Protein AF-A0A7J3SAL6-F1 (afdb_monomer)

Radius of gyration: 28.08 Å; Cα contacts (8 Å, |Δi|>4): 253; chains: 1; bounding box: 60×40×66 Å

Sequence (185 aa):
LKEILSLLDRSELKIPILLDLGFARGLEYYTGIIFECFSSKNNKLALGGGGRYDNLIELFGGPPTPAVGYAPGIDRIILALNEEKIELNIEKHKKTIVISLSREFIHHAIKMASILRESGIPTEVEVMGRDLKKALSYANSRNFDYAIIIGSIEVNEGKITLKDLNKGEQYKMSIEETINMIKTS

Mean predicted aligned error: 8.25 Å

Solvent-accessible surface area (backbone 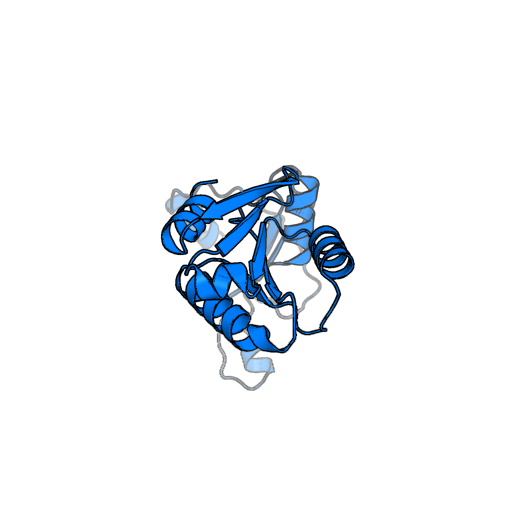atoms only — not comparable to full-atom values): 10927 Å² total; per-residue (Å²): 106,73,64,59,54,52,50,45,66,72,64,74,59,92,67,93,78,83,92,61,92,83,70,80,70,100,57,88,58,59,72,59,63,71,51,70,45,54,40,90,92,72,64,78,46,68,30,25,42,36,35,23,26,36,58,52,44,33,76,72,74,46,68,87,40,78,42,71,54,73,48,76,35,64,72,42,44,54,49,48,33,61,75,71,66,57,81,78,92,65,88,79,74,64,34,34,34,26,38,28,75,44,82,85,40,41,67,57,32,53,52,51,33,49,56,40,42,78,70,72,35,54,54,45,6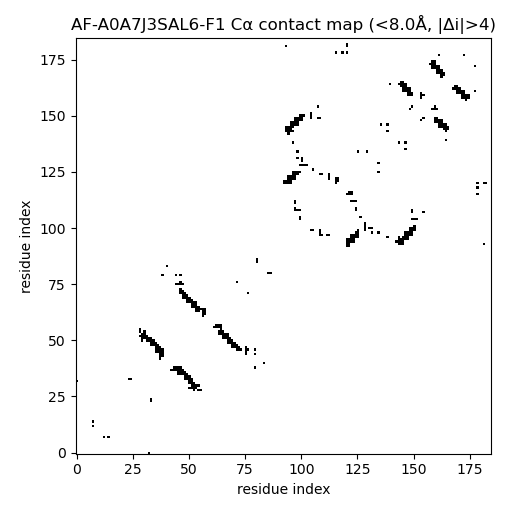6,62,79,81,74,52,56,69,69,58,45,51,53,50,37,57,77,67,66,35,46,32,39,36,45,38,43,72,67,27,65,75,69,68,34,38,38,42,29,38,60,84,78,70,47,75,46,80,38,46,69,68,58,48,54,50,49,68,74,74,106

Foldseek 3Di:
DVVVVVVCVVVPDPDDDDDDPPDDDPDPQADFDKDFDAQDPPSPFGQWIWHWGQCPCVVVPHPRGTDIDIDGDPVSVVVSCVVVVPDDPDPDAAEEEEEEQAPVCQVVRVVLCVVLVVLVHHYYYDPPNDHPVVVLVVCVVVPHQKYWYDDPVCVVVQWIWIAGNVVRDIDIGHSVVVSCVSVVD

Structure (mmCIF, N/CA/C/O backbone):
data_AF-A0A7J3SAL6-F1
#
_entry.id   AF-A0A7J3SAL6-F1
#
loop_
_atom_site.group_PDB
_atom_site.id
_atom_site.type_symbol
_atom_site.label_atom_id
_atom_site.label_alt_id
_atom_site.label_comp_id
_atom_site.label_asym_id
_atom_site.label_entity_id
_atom_site.label_seq_id
_atom_site.pdbx_PDB_ins_code
_atom_site.Cartn_x
_atom_site.Cartn_y
_atom_site.Cartn_z
_atom_site.occupancy
_atom_site.B_iso_or_equiv
_atom_site.auth_seq_id
_atom_site.auth_comp_id
_atom_site.auth_asym_id
_atom_site.auth_atom_id
_atom_site.pdbx_PDB_model_num
ATOM 1 N N . LEU A 1 1 ? 18.084 1.891 -33.769 1.00 87.50 1 LEU A N 1
ATOM 2 C CA . LEU A 1 1 ? 18.435 2.974 -32.815 1.00 87.50 1 LEU A CA 1
ATOM 3 C C . LEU A 1 1 ? 18.062 4.365 -33.333 1.00 87.50 1 LEU A C 1
ATOM 5 O O . LEU A 1 1 ? 17.223 4.984 -32.703 1.00 87.50 1 LEU A O 1
ATOM 9 N N . LYS A 1 2 ? 18.613 4.847 -34.463 1.00 91.81 2 LYS A N 1
ATOM 10 C CA . LYS A 1 2 ? 18.284 6.183 -35.019 1.00 91.81 2 LYS A CA 1
ATOM 11 C C . LYS A 1 2 ? 16.777 6.436 -35.160 1.00 91.81 2 LYS A C 1
ATOM 13 O O . LYS A 1 2 ? 16.297 7.488 -34.771 1.00 91.81 2 LYS A O 1
ATOM 18 N N . GLU A 1 3 ? 16.043 5.446 -35.659 1.00 94.31 3 GLU A N 1
ATOM 19 C CA . GLU A 1 3 ? 14.584 5.508 -35.792 1.00 94.31 3 GLU A CA 1
ATOM 20 C C . GLU A 1 3 ? 13.871 5.654 -34.440 1.00 94.31 3 GLU A C 1
ATOM 22 O O . GLU A 1 3 ? 13.015 6.513 -34.293 1.00 94.31 3 GLU A O 1
ATOM 27 N N . ILE A 1 4 ? 14.285 4.889 -33.424 1.00 91.88 4 ILE A N 1
ATOM 28 C CA . ILE A 1 4 ? 13.727 4.966 -32.064 1.00 91.88 4 ILE A CA 1
ATOM 29 C C . ILE A 1 4 ? 13.956 6.357 -31.465 1.00 91.88 4 ILE A C 1
ATOM 31 O O . ILE A 1 4 ? 13.023 6.957 -30.946 1.00 91.88 4 ILE A O 1
ATOM 35 N N . LEU A 1 5 ? 15.175 6.894 -31.580 1.00 90.56 5 LEU A N 1
ATOM 36 C CA . LEU A 1 5 ? 15.485 8.242 -31.096 1.00 90.56 5 LEU A CA 1
ATOM 37 C C . LEU A 1 5 ? 14.676 9.309 -31.846 1.00 90.56 5 LEU A C 1
ATOM 39 O O . LEU A 1 5 ? 14.144 10.217 -31.220 1.00 90.56 5 LEU A O 1
ATOM 43 N N . SER A 1 6 ? 14.508 9.159 -33.164 1.00 92.06 6 SER A N 1
ATOM 44 C CA . SER A 1 6 ? 13.674 10.062 -33.965 1.00 92.06 6 SER A CA 1
ATOM 45 C C . SER A 1 6 ? 12.197 10.018 -33.561 1.00 92.06 6 SER A C 1
ATOM 47 O O . SER A 1 6 ? 11.548 11.061 -33.535 1.00 92.06 6 SER A O 1
ATOM 49 N N . LEU A 1 7 ? 11.655 8.840 -33.234 1.00 93.62 7 LEU A N 1
ATOM 50 C CA . LEU A 1 7 ? 10.284 8.708 -32.735 1.00 93.62 7 LEU A CA 1
ATOM 51 C C . LEU A 1 7 ? 10.109 9.385 -31.372 1.00 93.62 7 LEU A C 1
ATOM 53 O O . LEU A 1 7 ? 9.106 10.062 -31.166 1.00 93.62 7 LEU A O 1
ATOM 57 N N . LEU A 1 8 ? 11.083 9.239 -30.469 1.00 91.06 8 LEU A N 1
ATOM 58 C CA . LEU A 1 8 ? 11.051 9.886 -29.155 1.00 91.06 8 LEU A CA 1
ATOM 59 C C . LEU A 1 8 ? 11.113 11.413 -29.284 1.00 91.06 8 LEU A C 1
ATOM 61 O O . LEU A 1 8 ? 10.274 12.088 -28.695 1.00 91.06 8 LEU A O 1
ATOM 65 N N . ASP A 1 9 ? 11.990 11.948 -30.137 1.00 89.06 9 ASP A N 1
ATOM 66 C CA . ASP A 1 9 ? 12.048 13.391 -30.431 1.00 89.06 9 ASP A CA 1
ATOM 67 C C . ASP A 1 9 ? 10.712 13.925 -30.972 1.00 89.06 9 ASP A C 1
ATOM 69 O O . ASP A 1 9 ? 10.212 14.962 -30.539 1.00 89.06 9 ASP A O 1
ATOM 73 N N . ARG A 1 10 ? 10.095 13.189 -31.905 1.00 93.50 10 ARG A N 1
ATOM 74 C CA . ARG A 1 10 ? 8.824 13.578 -32.539 1.00 93.50 10 ARG A CA 1
ATOM 75 C C . ARG A 1 10 ? 7.602 13.390 -31.647 1.00 93.50 10 ARG A C 1
ATOM 77 O O . ARG A 1 10 ? 6.540 13.900 -31.985 1.00 93.50 10 ARG A O 1
ATOM 84 N N . SER A 1 11 ? 7.728 12.638 -30.556 1.00 94.06 11 SER A N 1
ATOM 85 C CA . SER A 1 11 ? 6.627 12.404 -29.618 1.00 94.06 11 SER A CA 1
ATOM 86 C C . SER A 1 11 ? 6.346 13.601 -28.707 1.00 94.06 11 SER A C 1
ATOM 88 O O . SER A 1 11 ? 5.366 13.572 -27.970 1.00 94.06 11 SER A O 1
ATOM 90 N N . GLU A 1 12 ? 7.215 14.621 -28.721 1.00 90.00 12 GLU A N 1
ATOM 91 C CA . GLU A 1 12 ? 7.184 15.780 -27.813 1.00 90.00 12 GLU A CA 1
ATOM 92 C C . GLU A 1 12 ? 7.295 15.408 -26.319 1.00 90.00 12 GLU A C 1
ATOM 94 O O . GLU A 1 12 ? 7.188 16.265 -25.435 1.00 90.00 12 GLU A O 1
ATOM 99 N N . LEU A 1 13 ? 7.575 14.137 -26.009 1.00 90.38 13 LEU A N 1
ATOM 100 C CA . LEU A 1 13 ? 7.826 13.669 -24.656 1.00 90.38 13 LEU A CA 1
ATOM 101 C C . LEU A 1 13 ? 9.228 14.093 -24.219 1.00 90.38 13 LEU A C 1
ATOM 103 O O . LEU A 1 13 ? 10.238 13.731 -24.821 1.00 90.38 13 LEU A O 1
ATOM 107 N N . LYS A 1 14 ? 9.306 14.820 -23.104 1.00 86.12 14 LYS A N 1
ATOM 108 C CA . LYS A 1 14 ? 10.579 15.180 -22.471 1.00 86.12 14 LYS A CA 1
ATOM 109 C C . LYS A 1 14 ? 11.091 14.012 -21.635 1.00 86.12 14 LYS A C 1
ATOM 111 O O . LYS A 1 14 ? 10.936 14.005 -20.416 1.00 86.12 14 LYS A O 1
ATOM 116 N N . ILE A 1 15 ? 11.676 13.019 -22.298 1.00 86.00 15 ILE A N 1
ATOM 117 C CA . ILE A 1 15 ? 12.283 11.855 -21.646 1.00 86.00 15 ILE A CA 1
ATOM 118 C C . ILE A 1 15 ? 13.802 12.070 -21.611 1.00 86.00 15 ILE A C 1
ATOM 120 O O . ILE A 1 15 ? 14.425 12.106 -22.672 1.00 86.00 15 ILE A O 1
ATOM 124 N N . PRO A 1 16 ? 14.426 12.224 -20.428 1.00 88.00 16 PRO A N 1
ATOM 125 C CA . PRO A 1 16 ? 15.880 12.276 -20.321 1.00 88.00 16 PRO A CA 1
ATOM 126 C C . PRO A 1 16 ? 16.482 10.938 -20.761 1.00 88.00 16 PRO A C 1
ATOM 128 O O . PRO A 1 16 ? 16.201 9.901 -20.162 1.00 88.00 16 PRO A O 1
ATOM 131 N N . ILE A 1 17 ? 17.305 10.957 -21.810 1.00 89.25 17 ILE A N 1
ATOM 132 C CA . ILE A 1 17 ? 17.949 9.762 -22.365 1.00 89.25 17 ILE A CA 1
ATOM 133 C C . ILE A 1 17 ? 19.457 9.969 -22.343 1.00 89.25 17 ILE A C 1
ATOM 135 O O . ILE A 1 17 ? 19.970 10.951 -22.877 1.00 89.25 17 ILE A O 1
ATOM 139 N N . LEU A 1 18 ? 20.166 9.007 -21.761 1.00 90.75 18 LEU A N 1
ATOM 140 C CA . LEU A 1 18 ? 21.612 8.885 -21.869 1.00 90.75 18 LEU A CA 1
ATOM 141 C C . LEU A 1 18 ? 21.922 7.708 -22.795 1.00 90.75 18 LEU A C 1
ATOM 143 O O . LEU A 1 18 ? 21.566 6.571 -22.492 1.00 90.75 18 LEU A O 1
ATOM 147 N N . LEU A 1 19 ? 22.567 7.981 -23.930 1.00 92.19 19 LEU A N 1
ATOM 148 C CA . LEU A 1 19 ? 23.042 6.929 -24.823 1.00 92.19 19 LEU A CA 1
ATOM 149 C C . LEU A 1 19 ? 24.421 6.454 -24.361 1.00 92.19 19 LEU A C 1
ATOM 151 O O . LEU A 1 19 ? 25.400 7.185 -24.495 1.00 92.19 19 LEU A O 1
ATOM 155 N N . ASP A 1 20 ? 24.490 5.220 -23.873 1.00 92.12 20 ASP A N 1
ATOM 156 C CA . ASP A 1 20 ? 25.736 4.557 -23.496 1.00 92.12 20 ASP A CA 1
ATOM 157 C C . ASP A 1 20 ? 26.022 3.394 -24.458 1.00 92.12 20 ASP A C 1
ATOM 159 O O . ASP A 1 20 ? 25.310 2.392 -24.475 1.00 92.12 20 ASP A O 1
ATOM 163 N N . LEU A 1 21 ? 27.059 3.544 -25.290 1.00 91.19 21 LEU A N 1
ATOM 164 C CA . LEU A 1 21 ? 27.490 2.511 -26.242 1.00 91.19 21 LEU A CA 1
ATOM 165 C C . LEU A 1 21 ? 28.350 1.415 -25.591 1.00 91.19 21 LEU A C 1
ATOM 167 O O . LEU A 1 21 ? 28.606 0.397 -26.232 1.00 91.19 21 LEU A O 1
ATOM 171 N N . GLY A 1 22 ? 28.810 1.625 -24.354 1.00 90.19 22 GLY A N 1
ATOM 172 C CA . GLY A 1 22 ? 29.512 0.628 -23.545 1.00 90.19 22 GLY A CA 1
ATOM 173 C C . GLY A 1 22 ? 28.575 -0.206 -22.671 1.00 90.19 22 GLY A C 1
ATOM 174 O O . GLY A 1 22 ? 29.016 -1.176 -22.054 1.00 90.19 22 GLY A O 1
ATOM 175 N N . PHE A 1 23 ? 27.288 0.144 -22.620 1.00 87.12 23 PHE A N 1
ATOM 176 C CA . PHE A 1 23 ? 26.304 -0.595 -21.847 1.00 87.12 23 PHE A CA 1
ATOM 177 C C . PHE A 1 23 ? 26.064 -1.981 -22.450 1.00 87.12 23 PHE A C 1
ATOM 179 O O . PHE A 1 23 ? 25.630 -2.128 -23.592 1.00 87.12 23 PHE A O 1
ATOM 186 N N . ALA A 1 24 ? 26.315 -3.008 -21.645 1.00 85.88 24 ALA A N 1
ATOM 187 C CA . ALA A 1 24 ? 26.034 -4.397 -21.961 1.00 85.88 24 ALA A CA 1
ATOM 188 C C . ALA A 1 24 ? 25.355 -5.056 -20.756 1.00 85.88 24 ALA A C 1
ATOM 190 O O . ALA A 1 24 ? 25.670 -4.748 -19.605 1.00 85.88 24 ALA A O 1
ATOM 191 N N . ARG A 1 25 ? 24.430 -5.987 -21.007 1.00 78.25 25 ARG A N 1
ATOM 192 C CA . ARG A 1 25 ? 23.819 -6.816 -19.956 1.00 78.25 25 ARG A CA 1
ATOM 193 C C . ARG A 1 25 ? 24.306 -8.249 -20.101 1.00 78.25 25 ARG A C 1
ATOM 195 O O . ARG A 1 25 ? 24.441 -8.740 -21.213 1.00 78.25 25 ARG A O 1
ATOM 202 N N . GLY A 1 26 ? 24.505 -8.937 -18.978 1.00 75.94 26 GLY A N 1
ATOM 203 C CA . GLY A 1 26 ? 24.970 -10.331 -18.942 1.00 75.94 26 GLY A CA 1
ATOM 204 C C . GLY A 1 26 ? 23.928 -11.375 -19.364 1.00 75.94 26 GLY A C 1
ATOM 205 O O . GLY A 1 26 ? 24.042 -12.528 -18.972 1.00 75.94 26 GLY A O 1
ATOM 206 N N . LEU A 1 27 ? 22.884 -10.972 -20.092 1.00 79.19 27 LEU A N 1
ATOM 207 C CA . LEU A 1 27 ? 21.813 -11.848 -20.556 1.00 79.19 27 LEU A CA 1
ATOM 208 C C . LEU A 1 27 ? 21.875 -11.914 -22.079 1.00 79.19 27 LEU A C 1
ATOM 210 O O . LEU A 1 27 ? 21.573 -10.937 -22.762 1.00 79.19 27 LEU A O 1
ATOM 214 N N . GLU A 1 28 ? 22.257 -13.076 -22.599 1.00 82.62 28 GLU A N 1
ATOM 215 C CA . GLU A 1 28 ? 22.533 -13.289 -24.027 1.00 82.62 28 GLU A CA 1
ATOM 216 C C . GLU A 1 28 ? 21.275 -13.270 -24.913 1.00 82.62 28 GLU A C 1
ATOM 218 O O . GLU A 1 28 ? 21.374 -13.304 -26.134 1.00 82.62 28 GLU A O 1
ATOM 223 N N . TYR A 1 29 ? 20.078 -13.191 -24.324 1.00 89.50 29 TYR A N 1
ATOM 224 C CA . TYR A 1 29 ? 18.822 -13.267 -25.071 1.00 89.50 29 TYR A CA 1
ATOM 225 C C . TYR A 1 29 ? 18.410 -11.959 -25.769 1.00 89.50 29 TYR A C 1
ATOM 227 O O . TYR A 1 29 ? 17.433 -11.953 -26.523 1.00 89.50 29 TYR A O 1
ATOM 235 N N . TYR A 1 30 ? 19.085 -10.835 -25.508 1.00 94.69 30 TYR A N 1
ATOM 236 C CA . TYR A 1 30 ? 18.749 -9.564 -26.151 1.00 94.69 30 TYR A CA 1
ATOM 237 C C . TYR A 1 30 ? 19.256 -9.523 -27.599 1.00 94.69 30 TYR A C 1
ATOM 239 O O . TYR A 1 30 ? 20.430 -9.749 -27.870 1.00 94.69 30 TYR A O 1
ATOM 247 N N . THR A 1 31 ? 18.368 -9.175 -28.531 1.00 94.38 31 THR A N 1
ATOM 248 C CA . THR A 1 31 ? 18.642 -9.121 -29.981 1.00 94.38 31 THR A CA 1
ATOM 249 C C . THR A 1 31 ? 18.682 -7.697 -30.534 1.00 94.38 31 THR A C 1
ATOM 251 O O . THR A 1 31 ? 18.951 -7.491 -31.717 1.00 94.38 31 THR A O 1
ATOM 254 N N . GLY A 1 32 ? 18.383 -6.692 -29.708 1.00 93.06 32 GLY A N 1
ATOM 255 C CA . GLY A 1 32 ? 18.285 -5.301 -30.141 1.00 93.06 32 GLY A CA 1
ATOM 256 C C . GLY A 1 32 ? 18.627 -4.311 -29.038 1.00 93.06 32 GLY A C 1
ATOM 257 O O . GLY A 1 32 ? 19.605 -4.483 -28.319 1.00 93.06 32 GLY A O 1
ATOM 258 N N . ILE A 1 33 ? 17.837 -3.240 -28.921 1.00 93.62 33 ILE A N 1
ATOM 259 C CA . ILE A 1 33 ? 18.075 -2.232 -27.885 1.00 93.62 33 ILE A CA 1
ATOM 260 C C . ILE A 1 33 ? 17.947 -2.839 -26.487 1.00 93.62 33 ILE A C 1
ATOM 262 O O . ILE A 1 33 ? 17.073 -3.668 -26.238 1.00 93.62 33 ILE A O 1
ATOM 266 N N . ILE A 1 34 ? 18.783 -2.360 -25.577 1.00 94.62 34 ILE A N 1
ATOM 267 C CA . ILE A 1 34 ? 18.690 -2.589 -24.137 1.00 94.62 34 ILE A CA 1
ATOM 268 C C . ILE A 1 34 ? 18.617 -1.233 -23.447 1.00 94.62 34 ILE A C 1
ATOM 270 O O . ILE A 1 34 ? 19.181 -0.253 -23.936 1.00 94.62 34 ILE A O 1
ATOM 274 N N . PHE A 1 35 ? 17.882 -1.161 -22.345 1.00 94.06 35 PHE A N 1
ATOM 275 C CA . PHE A 1 35 ? 17.681 0.085 -21.613 1.00 94.06 35 PHE A CA 1
ATOM 276 C C . PHE A 1 35 ? 17.457 -0.172 -20.124 1.00 94.06 35 PHE A C 1
ATOM 278 O O . PHE A 1 35 ? 16.933 -1.213 -19.720 1.00 94.06 35 PHE A O 1
ATOM 285 N N . GLU A 1 36 ? 17.826 0.810 -19.309 1.00 93.69 36 GLU A N 1
ATOM 286 C CA . GLU A 1 36 ? 17.557 0.858 -17.875 1.00 93.69 36 GLU A CA 1
ATOM 287 C C . GLU A 1 36 ? 16.944 2.209 -17.515 1.00 93.69 36 GLU A C 1
ATOM 289 O O . GLU A 1 36 ? 17.248 3.233 -18.126 1.00 93.69 36 GLU A O 1
ATOM 294 N N . CYS A 1 37 ? 16.046 2.196 -16.533 1.00 93.12 37 CYS A N 1
ATOM 295 C CA . CYS A 1 37 ? 15.479 3.406 -15.954 1.00 93.12 37 CYS A CA 1
ATOM 296 C C . CYS A 1 37 ? 16.163 3.657 -14.613 1.00 93.12 37 CYS A C 1
ATOM 298 O O . CYS A 1 37 ? 16.278 2.731 -13.808 1.00 93.12 37 CYS A O 1
ATOM 300 N N . PHE A 1 38 ? 16.602 4.887 -14.370 1.00 92.06 38 PHE A N 1
ATOM 301 C CA . PHE A 1 38 ? 17.341 5.264 -13.168 1.00 92.06 38 PHE A CA 1
ATOM 302 C C . PHE A 1 38 ? 16.541 6.228 -12.287 1.00 92.06 38 PHE A C 1
ATOM 304 O O . PHE A 1 38 ? 15.638 6.918 -12.757 1.00 92.06 38 PHE A O 1
ATOM 311 N N . SER A 1 39 ? 16.878 6.266 -10.995 1.00 89.38 39 SER A N 1
ATOM 312 C CA . SER A 1 39 ? 16.271 7.188 -10.032 1.00 89.38 39 SER A CA 1
ATOM 313 C C . SER A 1 39 ? 16.581 8.655 -10.339 1.00 89.38 39 SER A C 1
ATOM 315 O O . SER A 1 39 ? 17.679 9.003 -10.780 1.00 89.38 39 SER A O 1
ATOM 317 N N . SER A 1 40 ? 15.603 9.522 -10.064 1.00 77.62 40 SER A N 1
ATOM 318 C CA . SER A 1 40 ? 15.574 10.907 -10.543 1.00 77.62 40 SER A CA 1
ATOM 319 C C . SER A 1 40 ? 16.660 11.797 -9.936 1.00 77.62 40 SER A C 1
ATOM 321 O O . SER A 1 40 ? 17.241 12.628 -10.634 1.00 77.62 40 SER A O 1
ATOM 323 N N . LYS A 1 41 ? 16.958 11.633 -8.639 1.00 70.56 41 LYS A N 1
ATOM 324 C CA . LYS A 1 41 ? 17.832 12.572 -7.919 1.00 70.56 41 LYS A CA 1
ATOM 325 C C . LYS A 1 41 ? 19.317 12.320 -8.121 1.00 70.56 41 LYS A C 1
ATOM 327 O O . LYS A 1 41 ? 20.103 13.230 -7.887 1.00 70.56 41 LYS A O 1
ATOM 332 N N . ASN A 1 42 ? 19.716 11.108 -8.509 1.00 66.00 42 ASN A N 1
ATOM 333 C CA . ASN A 1 42 ? 21.132 10.740 -8.525 1.00 66.00 42 ASN A CA 1
ATOM 334 C C . ASN A 1 42 ? 21.570 9.895 -9.724 1.00 66.00 42 ASN A C 1
ATOM 336 O O . ASN A 1 42 ? 22.772 9.685 -9.851 1.00 66.00 42 ASN A O 1
ATOM 340 N N . ASN A 1 43 ? 20.664 9.380 -10.567 1.00 70.44 43 ASN A N 1
ATOM 341 C CA . ASN A 1 43 ? 20.980 8.436 -11.652 1.00 70.44 43 ASN A CA 1
ATOM 342 C C . ASN A 1 43 ? 21.858 7.237 -11.221 1.00 70.44 43 ASN A C 1
ATOM 344 O O . ASN A 1 43 ? 22.504 6.597 -12.044 1.00 70.44 43 ASN A O 1
ATOM 348 N N . LYS A 1 44 ? 21.921 6.939 -9.918 1.00 77.50 44 LYS A N 1
ATOM 349 C CA . LYS A 1 44 ? 22.821 5.926 -9.339 1.00 77.50 44 LYS A CA 1
ATOM 350 C C . LYS A 1 44 ? 22.141 4.582 -9.144 1.00 77.50 44 LYS A C 1
ATOM 352 O O . LYS A 1 44 ? 22.819 3.567 -9.034 1.00 77.50 44 LYS A O 1
ATOM 357 N N . LEU A 1 45 ? 20.812 4.580 -9.079 1.00 86.94 45 LEU A N 1
ATOM 358 C CA . LEU A 1 45 ? 20.030 3.389 -8.806 1.00 86.94 45 LEU A CA 1
ATOM 359 C C . LEU A 1 45 ? 19.196 3.033 -10.030 1.00 86.94 45 LEU A C 1
ATOM 361 O O . LEU A 1 45 ? 18.256 3.751 -10.367 1.00 86.94 45 LEU A O 1
ATOM 365 N N . ALA A 1 46 ? 19.532 1.916 -10.673 1.00 91.69 46 ALA A N 1
ATOM 366 C CA . ALA A 1 46 ? 18.676 1.316 -11.685 1.00 91.69 46 ALA A CA 1
ATOM 367 C C . ALA A 1 46 ? 17.386 0.816 -11.012 1.00 91.69 46 ALA A C 1
ATOM 369 O O . ALA A 1 46 ? 17.412 -0.062 -10.145 1.00 91.69 46 ALA A O 1
ATOM 370 N N . LEU A 1 47 ? 16.257 1.401 -11.404 1.00 94.25 47 LEU A N 1
ATOM 371 C CA . LEU A 1 47 ? 14.913 1.060 -10.934 1.00 94.25 47 LEU A CA 1
ATOM 372 C C . LEU A 1 47 ? 14.337 -0.152 -11.662 1.00 94.25 47 LEU A C 1
ATOM 374 O O . LEU A 1 47 ? 13.384 -0.765 -11.198 1.00 94.25 47 LEU A O 1
ATOM 378 N N . GLY A 1 48 ? 14.900 -0.490 -12.814 1.00 94.31 48 GLY A N 1
ATOM 379 C CA . GLY A 1 48 ? 14.476 -1.599 -13.648 1.00 94.31 48 GLY A CA 1
ATOM 380 C C . GLY A 1 48 ? 15.100 -1.482 -15.025 1.00 94.31 48 GLY A C 1
ATOM 381 O O . GLY A 1 48 ? 15.732 -0.475 -15.357 1.00 94.31 48 GLY A O 1
ATOM 382 N N . GLY A 1 49 ? 14.895 -2.496 -15.850 1.00 94.56 49 GLY A N 1
ATOM 383 C CA . GLY A 1 49 ? 15.439 -2.488 -17.195 1.00 94.56 49 GLY A CA 1
ATOM 384 C C . GLY A 1 49 ? 14.760 -3.477 -18.109 1.00 94.56 49 GLY A C 1
ATOM 385 O O . GLY A 1 49 ? 13.934 -4.289 -17.694 1.00 94.56 49 GLY A O 1
ATOM 386 N N . GLY A 1 50 ? 15.135 -3.395 -19.369 1.00 95.50 50 GLY A N 1
ATOM 387 C CA . GLY A 1 50 ? 14.492 -4.138 -20.424 1.00 95.50 50 GLY A CA 1
ATOM 388 C C . GLY A 1 50 ? 15.267 -4.067 -21.720 1.00 95.50 50 GLY A C 1
ATOM 389 O O . GLY A 1 50 ? 16.418 -3.626 -21.771 1.00 95.50 50 GLY A O 1
ATOM 390 N N . GLY A 1 51 ? 14.613 -4.528 -22.771 1.00 96.06 51 GLY A N 1
ATOM 391 C CA . GLY A 1 51 ? 15.191 -4.566 -24.098 1.00 96.06 51 GLY A CA 1
ATOM 392 C C . GLY A 1 51 ? 14.396 -5.444 -25.043 1.00 96.06 51 GLY A C 1
ATOM 393 O O . GLY A 1 51 ? 13.365 -6.009 -24.673 1.00 96.06 51 GLY A O 1
ATOM 394 N N . ARG A 1 52 ? 14.886 -5.527 -26.276 1.00 96.56 52 ARG A N 1
ATOM 395 C CA . ARG A 1 52 ? 14.315 -6.342 -27.350 1.00 96.56 52 ARG A CA 1
ATOM 396 C C . ARG A 1 52 ? 14.950 -7.734 -27.375 1.00 96.56 52 ARG A C 1
ATOM 398 O O . ARG A 1 52 ? 16.174 -7.830 -27.331 1.00 96.56 52 ARG A O 1
ATOM 405 N N . TYR A 1 53 ? 14.136 -8.780 -27.466 1.00 96.50 53 TYR A N 1
ATOM 406 C CA . TYR A 1 53 ? 14.541 -10.187 -27.391 1.00 96.50 53 TYR A CA 1
ATOM 407 C C . TYR A 1 53 ? 13.726 -11.057 -28.358 1.00 96.50 53 TYR A C 1
ATOM 409 O O . TYR A 1 53 ? 12.787 -11.749 -27.980 1.00 96.50 53 TYR A O 1
ATOM 417 N N . ASP A 1 54 ? 14.073 -11.024 -29.641 1.00 97.19 54 ASP A N 1
ATOM 418 C CA . ASP A 1 54 ? 13.236 -11.635 -30.682 1.00 97.19 54 ASP A CA 1
ATOM 419 C C . ASP A 1 54 ? 13.228 -13.171 -30.666 1.00 97.19 54 ASP A C 1
ATOM 421 O O . ASP A 1 54 ? 12.262 -13.788 -31.107 1.00 97.19 54 ASP A O 1
ATOM 425 N N . ASN A 1 55 ? 14.283 -13.783 -30.124 1.00 95.81 55 ASN A N 1
ATOM 426 C CA . ASN A 1 55 ? 14.495 -15.232 -30.191 1.00 95.81 55 ASN A CA 1
ATOM 427 C C . ASN A 1 55 ? 14.070 -15.963 -28.906 1.00 95.81 55 ASN A C 1
ATOM 429 O O . ASN A 1 55 ? 14.105 -17.190 -28.846 1.00 95.81 55 ASN A O 1
ATOM 433 N N . LEU A 1 56 ? 13.697 -15.231 -27.849 1.00 95.44 56 LEU A N 1
ATOM 434 C CA . LEU A 1 56 ? 13.479 -15.825 -26.527 1.00 95.44 56 LEU A CA 1
ATOM 435 C C . LEU A 1 56 ? 12.254 -16.746 -26.503 1.00 95.44 56 LEU A C 1
ATOM 437 O O . LEU A 1 56 ? 12.304 -17.812 -25.907 1.00 95.44 56 LEU A O 1
ATOM 441 N N . ILE A 1 57 ? 11.158 -16.349 -27.152 1.00 96.19 57 ILE A N 1
ATOM 442 C CA . ILE A 1 57 ? 9.917 -17.139 -27.171 1.00 96.19 57 ILE A CA 1
ATOM 443 C C . ILE A 1 57 ? 10.113 -18.441 -27.964 1.00 96.19 57 ILE A C 1
ATOM 445 O O . ILE A 1 57 ? 9.642 -19.497 -27.543 1.00 96.19 57 ILE A O 1
ATOM 449 N N . GLU A 1 58 ? 10.862 -18.374 -29.066 1.00 96.50 58 GLU A N 1
ATOM 450 C CA . GLU A 1 58 ? 11.214 -19.538 -29.886 1.00 96.50 58 GLU A CA 1
ATOM 451 C C . GLU A 1 58 ? 12.090 -20.534 -29.117 1.00 96.50 58 GLU A C 1
ATOM 453 O O . GLU A 1 58 ? 11.837 -21.737 -29.158 1.00 96.50 58 GLU A O 1
ATOM 458 N N . LEU A 1 59 ? 13.055 -20.039 -28.332 1.00 94.69 59 LEU A N 1
ATOM 459 C CA . LEU A 1 59 ? 13.920 -20.871 -27.488 1.00 94.69 59 LEU A CA 1
ATOM 460 C C . LEU A 1 59 ? 13.130 -21.762 -26.510 1.00 94.69 59 LEU A C 1
ATOM 462 O O . LEU A 1 59 ? 13.584 -22.851 -26.166 1.00 94.69 59 LEU A O 1
ATOM 466 N N . PHE A 1 60 ? 11.943 -21.323 -26.083 1.00 95.88 60 PHE A N 1
ATOM 467 C CA . PHE A 1 60 ? 11.055 -22.074 -25.189 1.00 95.88 60 PHE A CA 1
ATOM 468 C C . PHE A 1 60 ? 9.951 -22.864 -25.921 1.00 95.88 60 PHE A C 1
ATOM 470 O O . PHE A 1 60 ? 9.014 -23.341 -25.281 1.00 95.88 60 PHE A O 1
ATOM 477 N N . GLY A 1 61 ? 10.055 -23.037 -27.244 1.00 96.62 61 GLY A N 1
ATOM 478 C CA . GLY A 1 61 ? 9.137 -23.861 -28.043 1.00 96.62 61 GLY A CA 1
ATOM 479 C C . GLY A 1 61 ? 7.888 -23.136 -28.553 1.00 96.62 61 GLY A C 1
ATOM 480 O O . GLY A 1 61 ? 6.980 -23.783 -29.077 1.00 96.62 61 GLY A O 1
ATOM 481 N N . GLY A 1 62 ? 7.822 -21.810 -28.408 1.00 97.19 62 GLY A N 1
ATOM 482 C CA . GLY A 1 62 ? 6.821 -20.987 -29.083 1.00 97.19 62 GLY A CA 1
ATOM 483 C C . GLY A 1 62 ? 7.174 -20.729 -30.556 1.00 97.19 62 GLY A C 1
ATOM 484 O O . GLY A 1 62 ? 8.276 -21.050 -31.000 1.00 97.19 62 GLY A O 1
ATOM 485 N N . PRO A 1 63 ? 6.265 -20.128 -31.342 1.00 97.31 63 PRO A N 1
ATOM 486 C CA . PRO A 1 63 ? 6.603 -19.665 -32.684 1.00 97.31 63 PRO A CA 1
ATOM 487 C C . PRO A 1 63 ? 7.588 -18.478 -32.625 1.00 97.31 63 PRO A C 1
ATOM 489 O O . PRO A 1 63 ? 7.593 -17.748 -31.625 1.00 97.31 63 PRO A O 1
ATOM 492 N N . PRO A 1 64 ? 8.364 -18.218 -33.696 1.00 97.31 64 PRO A N 1
ATOM 493 C CA . PRO A 1 64 ? 9.202 -17.024 -33.806 1.00 97.31 64 PRO A CA 1
ATOM 494 C C . PRO A 1 64 ? 8.387 -15.755 -33.537 1.00 97.31 64 PRO A C 1
ATOM 496 O O . PRO A 1 64 ? 7.482 -15.408 -34.298 1.00 97.31 64 PRO A O 1
ATOM 499 N N . THR A 1 65 ? 8.678 -15.088 -32.419 1.00 97.62 65 THR A N 1
ATOM 500 C CA . THR A 1 65 ? 7.866 -13.977 -31.909 1.00 97.62 65 THR A CA 1
ATOM 501 C C . THR A 1 65 ? 8.771 -12.856 -31.396 1.00 97.62 65 THR A C 1
ATOM 503 O O . THR A 1 65 ? 9.233 -12.914 -30.254 1.00 97.62 65 THR A O 1
ATOM 506 N N . PRO A 1 66 ? 9.005 -11.812 -32.215 1.00 97.06 66 PRO A N 1
ATOM 507 C CA . PRO A 1 66 ? 9.666 -10.584 -31.796 1.00 97.06 66 PRO A CA 1
ATOM 508 C C . PRO A 1 66 ? 9.025 -9.972 -30.551 1.00 97.06 66 PRO A C 1
ATOM 510 O O . PRO A 1 66 ? 7.809 -9.785 -30.507 1.00 97.06 66 PRO A O 1
ATOM 513 N N . ALA A 1 67 ? 9.833 -9.620 -29.553 1.00 97.19 67 ALA A N 1
ATOM 514 C CA . ALA A 1 67 ? 9.332 -9.085 -28.293 1.00 97.19 67 ALA A CA 1
ATOM 515 C C . ALA A 1 67 ? 10.242 -7.994 -27.723 1.00 97.19 67 ALA A C 1
ATOM 517 O O . ALA A 1 67 ? 11.458 -7.988 -27.916 1.00 97.19 67 ALA A O 1
ATOM 518 N N . VAL A 1 68 ? 9.630 -7.064 -26.996 1.00 97.00 68 VAL A N 1
ATOM 519 C CA . VAL A 1 68 ? 10.298 -6.049 -26.181 1.00 97.00 68 VAL A CA 1
ATOM 520 C C . VAL A 1 68 ? 9.571 -5.975 -24.848 1.00 97.00 68 VAL A C 1
ATOM 522 O O . VAL A 1 68 ? 8.344 -6.063 -24.800 1.00 97.00 68 VAL A O 1
ATOM 525 N N . GLY A 1 69 ? 10.319 -5.824 -23.765 1.00 96.19 69 GLY A N 1
ATOM 526 C CA . GLY A 1 69 ? 9.750 -5.798 -22.425 1.00 96.19 69 GLY A CA 1
ATOM 527 C C . GLY A 1 69 ? 10.587 -4.976 -21.466 1.00 96.19 69 GLY A C 1
ATOM 528 O O . GLY A 1 69 ? 11.729 -4.621 -21.759 1.00 96.19 69 GLY A O 1
ATOM 529 N N . TYR A 1 70 ? 9.993 -4.683 -20.316 1.00 95.62 70 TYR A N 1
ATOM 530 C CA . TYR A 1 70 ? 10.606 -3.963 -19.212 1.00 95.62 70 TYR A CA 1
ATOM 531 C C . TYR A 1 70 ? 10.173 -4.609 -17.899 1.00 95.62 70 TYR A C 1
ATOM 533 O O . TYR A 1 70 ? 8.989 -4.885 -17.703 1.00 95.62 70 TYR A O 1
ATOM 541 N N . ALA A 1 71 ? 11.131 -4.834 -17.007 1.00 95.38 71 ALA A N 1
ATOM 542 C CA . ALA A 1 71 ? 10.882 -5.358 -15.675 1.00 95.38 71 ALA A CA 1
ATOM 543 C C . ALA A 1 71 ? 11.224 -4.281 -14.630 1.00 95.38 71 ALA A C 1
ATOM 545 O O . ALA A 1 71 ? 12.406 -3.935 -14.485 1.00 95.38 71 ALA A O 1
ATOM 546 N N . PRO A 1 72 ? 10.230 -3.742 -13.899 1.00 95.50 72 PRO A N 1
ATOM 547 C CA . PRO A 1 72 ? 10.492 -2.876 -12.758 1.00 95.50 72 PRO A CA 1
ATOM 548 C C . PRO A 1 72 ? 11.041 -3.698 -11.585 1.00 95.50 72 PRO A C 1
ATOM 550 O O . PRO A 1 72 ? 10.502 -4.746 -11.229 1.00 95.50 72 PRO A O 1
ATOM 553 N N . GLY A 1 73 ? 12.098 -3.205 -10.948 1.00 94.81 73 GLY A N 1
ATOM 554 C CA . GLY A 1 73 ? 12.616 -3.750 -9.699 1.00 94.81 73 GLY A CA 1
ATOM 555 C C . GLY A 1 73 ? 11.869 -3.144 -8.518 1.00 94.81 73 GLY A C 1
ATOM 556 O O . GLY A 1 73 ? 12.236 -2.068 -8.055 1.00 94.81 73 GLY A O 1
ATOM 557 N N . ILE A 1 74 ? 10.840 -3.825 -8.013 1.00 94.50 74 ILE A N 1
ATOM 558 C CA . ILE A 1 74 ? 9.994 -3.309 -6.920 1.00 94.50 74 ILE A CA 1
ATOM 559 C C . ILE A 1 74 ? 10.824 -2.930 -5.686 1.00 94.50 74 ILE A C 1
ATOM 561 O O . ILE A 1 74 ? 10.682 -1.820 -5.177 1.00 94.50 74 ILE A O 1
ATOM 565 N N . ASP A 1 75 ? 11.763 -3.780 -5.266 1.00 93.19 75 ASP A N 1
ATOM 566 C CA . ASP A 1 75 ? 12.663 -3.481 -4.144 1.00 93.19 75 ASP A CA 1
ATOM 567 C C . ASP A 1 75 ? 13.533 -2.243 -4.403 1.00 93.19 75 ASP A C 1
ATOM 569 O O . ASP A 1 75 ? 13.777 -1.440 -3.503 1.00 93.19 75 ASP A O 1
ATOM 573 N N . ARG A 1 76 ? 13.972 -2.050 -5.655 1.00 92.56 76 ARG A N 1
ATOM 574 C CA . ARG A 1 76 ? 14.769 -0.885 -6.072 1.00 92.56 76 ARG A CA 1
ATOM 575 C C . ARG A 1 76 ? 13.937 0.390 -6.056 1.00 92.56 76 ARG A C 1
ATOM 577 O O . ARG A 1 76 ? 14.439 1.427 -5.640 1.00 92.56 76 ARG A O 1
ATOM 584 N N . ILE A 1 77 ? 12.673 0.310 -6.461 1.00 92.44 77 ILE A N 1
ATOM 585 C CA . ILE A 1 77 ? 11.735 1.433 -6.399 1.00 92.44 77 ILE A CA 1
ATOM 586 C C . ILE A 1 77 ? 11.466 1.813 -4.941 1.00 92.44 77 ILE A C 1
ATOM 588 O O . ILE A 1 77 ? 11.578 2.985 -4.600 1.00 92.44 77 ILE A O 1
ATOM 592 N N . ILE A 1 78 ? 11.187 0.844 -4.062 1.00 91.00 78 ILE A N 1
ATOM 593 C CA . ILE A 1 78 ? 10.988 1.103 -2.625 1.00 91.00 78 ILE A CA 1
ATOM 594 C C . ILE A 1 78 ? 12.242 1.735 -2.007 1.00 91.00 78 ILE A C 1
ATOM 596 O O . ILE A 1 78 ? 12.140 2.704 -1.255 1.00 91.00 78 ILE A O 1
ATOM 600 N N . LEU A 1 79 ? 13.430 1.230 -2.352 1.00 90.19 79 LEU A N 1
ATOM 601 C CA . LEU A 1 79 ? 14.694 1.817 -1.910 1.00 90.19 79 LEU A CA 1
ATOM 602 C C . LEU A 1 79 ? 14.838 3.271 -2.382 1.00 90.19 79 LEU A C 1
AT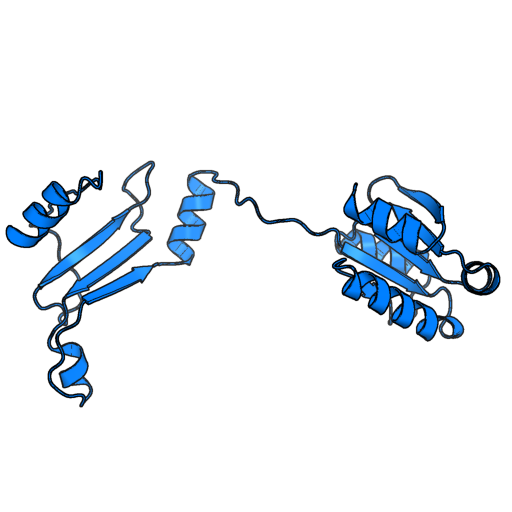OM 604 O O . LEU A 1 79 ? 15.153 4.137 -1.570 1.00 90.19 79 LEU A O 1
ATOM 608 N N . ALA A 1 80 ? 14.544 3.552 -3.655 1.00 90.88 80 ALA A N 1
ATOM 609 C CA . ALA A 1 80 ? 14.587 4.905 -4.204 1.00 90.88 80 ALA A CA 1
ATOM 610 C C . ALA A 1 80 ? 13.608 5.850 -3.495 1.00 90.88 80 ALA A C 1
ATOM 612 O O . ALA A 1 80 ? 13.986 6.963 -3.142 1.00 90.88 80 ALA A O 1
ATOM 613 N N . LEU A 1 81 ? 12.374 5.401 -3.233 1.00 89.88 81 LEU A N 1
ATOM 614 C CA . LEU A 1 81 ? 11.377 6.180 -2.491 1.00 89.88 81 LEU A CA 1
ATOM 615 C C . LEU A 1 81 ? 11.893 6.553 -1.093 1.00 89.88 81 LEU A C 1
ATOM 617 O O . LEU A 1 81 ? 11.778 7.709 -0.684 1.00 89.88 81 LEU A O 1
ATOM 621 N N . ASN A 1 82 ? 12.513 5.600 -0.392 1.00 87.50 82 ASN A N 1
ATOM 622 C CA . ASN A 1 82 ? 13.082 5.825 0.937 1.00 87.50 82 ASN A CA 1
ATOM 623 C C . ASN A 1 82 ? 14.278 6.794 0.906 1.00 87.50 82 ASN A C 1
ATOM 625 O O . ASN A 1 82 ? 14.337 7.718 1.719 1.00 87.50 82 ASN A O 1
ATOM 629 N N . GLU A 1 83 ? 15.217 6.616 -0.030 1.00 88.75 83 GLU A N 1
ATOM 630 C CA . GLU A 1 83 ? 16.391 7.492 -0.181 1.00 88.75 83 GLU A CA 1
ATOM 631 C C . GLU A 1 83 ? 16.000 8.919 -0.580 1.00 88.75 83 GLU A C 1
ATOM 63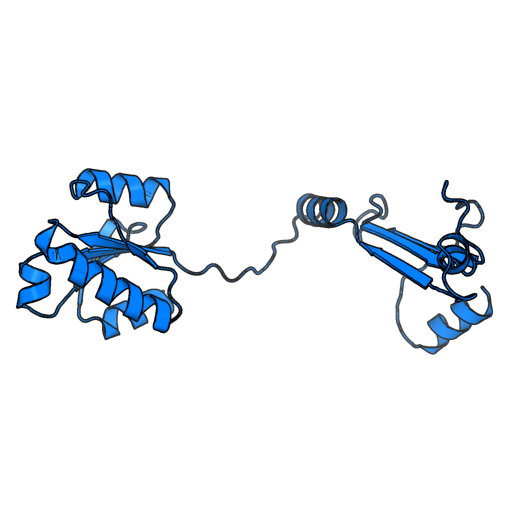3 O O . GLU A 1 83 ? 16.547 9.898 -0.063 1.00 88.75 83 GLU A O 1
ATOM 638 N N . GLU A 1 84 ? 15.027 9.051 -1.483 1.00 88.31 84 GLU A N 1
ATOM 639 C CA . GLU A 1 84 ? 14.545 10.345 -1.964 1.00 88.31 84 GLU A CA 1
ATOM 640 C C . GLU A 1 84 ? 13.547 11.009 -1.000 1.00 88.31 84 GLU A C 1
ATOM 642 O O . GLU A 1 84 ? 13.193 12.174 -1.222 1.00 88.31 84 GLU A O 1
ATOM 647 N N . LYS A 1 85 ? 13.171 10.308 0.085 1.00 88.69 85 LYS A N 1
ATOM 648 C CA . LYS A 1 85 ? 12.166 10.701 1.088 1.00 88.69 85 LYS A CA 1
ATOM 649 C C . LYS A 1 85 ? 10.820 11.053 0.452 1.00 88.69 85 LYS A C 1
ATOM 651 O O . LYS A 1 85 ? 10.193 12.048 0.812 1.00 88.69 85 LYS A O 1
ATOM 656 N N . ILE A 1 86 ? 10.406 10.256 -0.530 1.00 87.06 86 ILE A N 1
ATOM 657 C CA . ILE A 1 86 ? 9.111 10.403 -1.188 1.00 87.06 86 ILE A CA 1
ATOM 658 C C . ILE A 1 86 ? 8.055 9.767 -0.287 1.00 87.06 86 ILE A C 1
ATOM 660 O O . ILE A 1 86 ? 8.034 8.552 -0.091 1.00 87.06 86 ILE A O 1
ATOM 664 N N . GLU A 1 87 ? 7.169 10.594 0.256 1.00 84.38 87 GLU A N 1
ATOM 665 C CA . GLU A 1 87 ? 6.011 10.113 0.999 1.00 84.38 87 GLU A CA 1
ATOM 666 C C . GLU A 1 87 ? 4.942 9.620 0.024 1.00 84.38 87 GLU A C 1
ATOM 668 O O . GLU A 1 87 ? 4.479 10.349 -0.856 1.00 84.38 87 GLU A O 1
ATOM 673 N N . LEU A 1 88 ? 4.541 8.360 0.179 1.00 82.56 88 LEU A N 1
ATOM 674 C CA . LEU A 1 88 ? 3.399 7.828 -0.546 1.00 82.56 88 LEU A CA 1
ATOM 675 C C . LEU A 1 88 ? 2.124 8.339 0.119 1.00 82.56 88 LEU A C 1
ATOM 677 O O . LEU A 1 88 ? 1.900 8.101 1.308 1.00 82.56 88 LEU A O 1
ATOM 681 N N . ASN A 1 89 ? 1.267 8.995 -0.661 1.00 78.75 89 ASN A N 1
ATOM 682 C CA . ASN A 1 89 ? -0.072 9.357 -0.216 1.00 78.75 89 ASN A CA 1
ATOM 683 C C . ASN A 1 89 ? -0.969 8.109 -0.219 1.00 78.75 89 ASN A C 1
ATOM 685 O O . ASN A 1 89 ? -1.774 7.897 -1.124 1.00 78.75 89 ASN A O 1
ATOM 689 N N . ILE A 1 90 ? -0.746 7.228 0.754 1.00 78.62 90 ILE A N 1
ATOM 690 C CA . ILE A 1 90 ? -1.587 6.059 0.996 1.00 78.62 90 ILE A CA 1
ATOM 691 C C . ILE A 1 90 ? -2.713 6.523 1.909 1.00 78.62 90 ILE A C 1
ATOM 693 O O . ILE A 1 90 ? -2.444 6.989 3.019 1.00 78.62 90 ILE A O 1
ATOM 697 N N . GLU A 1 91 ? -3.960 6.374 1.461 1.00 72.75 91 GLU A N 1
ATOM 698 C CA . GLU A 1 91 ? -5.120 6.610 2.316 1.00 72.75 91 GLU A CA 1
ATOM 699 C C . GLU A 1 91 ? -5.012 5.732 3.568 1.00 72.75 91 GLU A C 1
ATOM 701 O O . GLU A 1 91 ? -5.123 4.504 3.532 1.00 72.75 91 GLU A O 1
ATOM 706 N N . LYS A 1 92 ? -4.739 6.370 4.707 1.00 74.06 92 LYS A N 1
ATOM 707 C CA . LYS A 1 92 ? -4.740 5.699 6.002 1.00 74.06 92 LYS A CA 1
ATOM 708 C C . LYS A 1 92 ? -6.176 5.630 6.487 1.00 74.06 92 LYS A C 1
ATOM 710 O O . LYS A 1 92 ? -6.704 6.596 7.026 1.00 74.06 92 LYS A O 1
ATOM 715 N N . HIS A 1 93 ? -6.802 4.474 6.315 1.00 81.88 93 HIS A N 1
ATOM 716 C CA . HIS A 1 93 ? -8.081 4.216 6.960 1.00 81.88 93 HIS A CA 1
ATOM 717 C C . HIS A 1 93 ? -7.885 3.995 8.459 1.00 81.88 93 HIS A C 1
ATOM 719 O O . HIS A 1 93 ? -7.001 3.240 8.878 1.00 81.88 93 HIS A O 1
ATOM 725 N N . LYS A 1 94 ? -8.751 4.615 9.259 1.00 89.81 94 LYS A N 1
ATOM 726 C CA . LYS A 1 94 ? -8.752 4.437 10.707 1.00 89.81 94 LYS A CA 1
ATOM 727 C C . LYS A 1 94 ? -9.191 3.033 11.090 1.00 89.81 94 LYS A C 1
ATOM 729 O O . LYS A 1 94 ? -10.208 2.535 10.603 1.00 89.81 94 LYS A O 1
ATOM 734 N N . LYS A 1 95 ? -8.432 2.399 11.976 1.00 93.81 95 LYS A N 1
ATOM 735 C CA . LYS A 1 95 ? -8.700 1.044 12.457 1.00 93.81 95 LYS A CA 1
ATOM 736 C C . LYS A 1 95 ? -9.599 1.099 13.680 1.00 93.81 95 LYS A C 1
ATOM 738 O O . LYS A 1 95 ? -9.268 1.741 14.676 1.00 93.81 95 LYS A O 1
ATOM 743 N N . THR A 1 96 ? -10.699 0.359 13.634 1.00 97.31 96 THR A N 1
ATOM 744 C CA . THR A 1 96 ? -11.647 0.247 14.748 1.00 97.31 96 THR A CA 1
ATOM 745 C C . THR A 1 96 ? -11.672 -1.177 15.296 1.00 97.31 96 THR A C 1
ATOM 747 O O . THR A 1 96 ? -11.591 -2.141 14.538 1.00 97.31 96 THR A O 1
ATOM 750 N N . ILE A 1 97 ? -11.799 -1.336 16.611 1.00 98.00 97 ILE A N 1
ATOM 751 C CA . ILE A 1 97 ? -12.060 -2.635 17.244 1.00 98.00 97 ILE A CA 1
ATOM 752 C C . ILE A 1 97 ? -13.368 -2.587 18.028 1.00 98.00 97 ILE A C 1
ATOM 754 O O . ILE A 1 97 ? -13.628 -1.629 18.748 1.00 98.00 97 ILE A O 1
ATOM 758 N N . VAL A 1 98 ? -14.190 -3.626 17.920 1.00 97.50 98 VAL A N 1
ATOM 759 C CA . VAL A 1 98 ? -15.400 -3.789 18.732 1.00 97.50 98 VAL A CA 1
ATOM 760 C C . VAL A 1 98 ? -15.116 -4.771 19.865 1.00 97.50 98 VAL A C 1
ATOM 762 O O . VAL A 1 98 ? -14.712 -5.909 19.628 1.00 97.50 98 VAL A O 1
ATOM 765 N N . ILE A 1 99 ? -15.321 -4.330 21.101 1.00 96.94 99 ILE A N 1
ATOM 766 C CA . ILE A 1 99 ? -15.054 -5.063 22.337 1.00 96.94 99 ILE A CA 1
ATOM 767 C C . ILE A 1 99 ? -16.389 -5.388 23.002 1.00 96.94 99 ILE A C 1
ATOM 769 O O . ILE A 1 99 ? -17.137 -4.495 23.394 1.00 96.94 99 ILE A O 1
ATOM 773 N N . SER A 1 100 ? -16.664 -6.677 23.169 1.00 94.25 100 SER A N 1
ATOM 774 C CA . SER A 1 100 ? -17.811 -7.156 23.939 1.00 94.25 100 SER A CA 1
ATOM 775 C C . SER A 1 100 ? -17.425 -7.320 25.410 1.00 94.25 100 SER A C 1
ATOM 777 O O . SER A 1 100 ? -16.432 -7.983 25.705 1.00 94.25 100 SER A O 1
ATOM 779 N N . LEU A 1 101 ? -18.200 -6.760 26.346 1.00 91.50 101 LEU A N 1
ATOM 780 C CA . LEU A 1 101 ? -17.914 -6.873 27.788 1.00 91.50 101 LEU A CA 1
ATOM 781 C C . LEU A 1 101 ? -18.175 -8.278 28.354 1.00 91.50 101 LEU A C 1
ATOM 783 O O . LEU A 1 101 ? -17.652 -8.629 29.410 1.00 91.50 101 LEU A O 1
ATOM 787 N N . SER A 1 102 ? -18.970 -9.092 27.660 1.00 88.62 102 SER A N 1
ATOM 788 C CA . SER A 1 102 ? -19.216 -10.494 28.001 1.00 88.62 102 SER A CA 1
ATOM 789 C C . SER A 1 102 ? -19.397 -11.333 26.732 1.00 88.62 102 SER A C 1
ATOM 791 O O . SER A 1 102 ? -19.618 -10.802 25.642 1.00 88.62 102 SER A O 1
ATOM 793 N N . ARG A 1 103 ? -19.330 -12.665 26.848 1.00 86.44 103 ARG A N 1
ATOM 794 C CA . ARG A 1 103 ? -19.607 -13.560 25.707 1.00 86.44 103 ARG A CA 1
ATOM 795 C C . ARG A 1 103 ? -21.049 -13.471 25.214 1.00 86.44 103 ARG A C 1
ATOM 797 O O . ARG A 1 103 ? -21.295 -13.741 24.046 1.00 86.44 103 ARG A O 1
ATOM 804 N N . GLU A 1 104 ? -21.975 -13.076 26.079 1.00 90.31 104 GLU A N 1
ATOM 805 C CA . GLU A 1 104 ? -23.383 -12.900 25.733 1.00 90.31 104 GLU A CA 1
ATOM 806 C C . GLU A 1 104 ? -23.555 -11.877 24.604 1.00 90.31 104 GLU A C 1
ATOM 808 O O . GLU A 1 104 ? -24.287 -12.140 23.657 1.00 90.31 104 GLU A O 1
ATOM 813 N N . PHE A 1 105 ? -22.810 -10.767 24.627 1.00 90.25 105 PHE A N 1
ATOM 814 C CA . PHE A 1 105 ? -22.963 -9.678 23.653 1.00 90.25 105 PHE A CA 1
ATOM 815 C C . PHE A 1 105 ? -22.098 -9.816 22.390 1.00 90.25 105 PHE A C 1
ATOM 817 O O . PHE A 1 105 ? -22.117 -8.933 21.531 1.00 90.25 105 PHE A O 1
ATOM 824 N N . ILE A 1 106 ? -21.387 -10.936 22.200 1.00 91.94 106 ILE A N 1
ATOM 825 C CA . ILE A 1 106 ? -20.481 -11.096 21.048 1.00 91.94 106 ILE A CA 1
ATOM 826 C C . ILE A 1 106 ? -21.210 -10.991 19.700 1.00 91.94 106 ILE A C 1
ATOM 828 O O . ILE A 1 106 ? -20.679 -10.444 18.738 1.00 91.94 106 ILE A O 1
ATOM 832 N N . HIS A 1 107 ? -22.458 -11.456 19.631 1.00 93.19 107 HIS A N 1
ATOM 833 C CA . HIS A 1 107 ? -23.276 -11.369 18.422 1.00 93.19 107 HIS A CA 1
ATOM 834 C C . HIS A 1 107 ? -23.627 -9.914 18.059 1.00 93.19 107 HIS A C 1
ATOM 836 O O . HIS A 1 107 ? -23.650 -9.568 16.878 1.00 93.19 107 HIS A O 1
ATOM 842 N N . HIS A 1 108 ? -23.805 -9.037 19.054 1.00 93.88 108 HIS A N 1
ATOM 843 C CA . HIS A 1 108 ? -23.960 -7.597 18.832 1.00 93.88 108 HIS A CA 1
ATOM 844 C C . HIS A 1 108 ? -22.658 -6.970 18.320 1.00 93.88 108 HIS A C 1
ATOM 846 O O . HIS A 1 108 ? -22.697 -6.154 17.401 1.00 93.88 108 HIS A O 1
ATOM 852 N N . ALA A 1 109 ? -21.504 -7.397 18.845 1.00 94.44 109 ALA A N 1
ATOM 853 C CA . ALA A 1 109 ? -20.201 -6.942 18.359 1.00 94.44 109 ALA A CA 1
ATOM 854 C C . ALA A 1 109 ? -19.943 -7.326 16.897 1.00 94.44 109 ALA A C 1
ATOM 856 O O . ALA A 1 109 ? -19.478 -6.497 16.115 1.00 94.44 109 ALA A O 1
ATOM 857 N N . ILE A 1 110 ? -20.318 -8.546 16.502 1.00 95.69 110 ILE A N 1
ATOM 858 C CA . ILE A 1 110 ? -20.237 -9.000 15.107 1.00 95.69 110 ILE A CA 1
ATOM 859 C C . ILE A 1 110 ? -21.159 -8.167 14.208 1.00 95.69 110 ILE A C 1
ATOM 861 O O . ILE A 1 110 ? -20.715 -7.695 13.160 1.00 95.69 110 ILE A O 1
ATOM 865 N N . LYS A 1 111 ? -22.411 -7.931 14.628 1.00 95.25 111 LYS A N 1
ATOM 866 C CA . LYS A 1 111 ? -23.358 -7.079 13.889 1.00 95.25 111 LYS A CA 1
ATOM 867 C C . LYS A 1 111 ? -22.804 -5.665 13.693 1.00 95.25 111 LYS A C 1
ATOM 869 O O . LYS A 1 111 ? -22.832 -5.149 12.579 1.00 95.25 111 LYS A O 1
ATOM 874 N N . MET A 1 112 ? -22.256 -5.065 14.750 1.00 94.75 112 MET A N 1
ATOM 875 C CA . MET A 1 112 ? -21.649 -3.735 14.690 1.00 94.75 112 MET A CA 1
ATOM 876 C C . MET A 1 112 ? -20.460 -3.704 13.722 1.00 94.75 112 MET A C 1
ATOM 878 O O . MET A 1 112 ? -20.367 -2.826 12.867 1.00 94.75 112 MET A O 1
ATOM 882 N N . ALA A 1 113 ? -19.574 -4.697 13.793 1.00 96.81 113 ALA A N 1
ATOM 883 C CA . ALA A 1 113 ? -18.454 -4.784 12.867 1.00 96.81 113 ALA A CA 1
ATOM 884 C C . ALA A 1 113 ? -18.905 -4.919 11.402 1.00 96.81 113 ALA A C 1
ATOM 886 O O . ALA A 1 113 ? -18.257 -4.340 10.533 1.00 96.81 113 ALA A O 1
ATOM 887 N N . SER A 1 114 ? -20.010 -5.623 11.117 1.00 97.69 114 SER A N 1
ATOM 888 C CA . SER A 1 114 ? -20.581 -5.693 9.759 1.00 97.69 114 SER A CA 1
ATOM 889 C C . SER A 1 114 ? -20.993 -4.312 9.255 1.00 97.69 114 SER A C 1
ATOM 891 O O . SER A 1 114 ? -20.518 -3.881 8.209 1.00 97.69 114 SER A O 1
ATOM 893 N N . ILE A 1 115 ? -21.781 -3.578 10.048 1.00 95.69 115 ILE A N 1
ATOM 894 C CA . ILE A 1 115 ? -22.287 -2.244 9.684 1.00 95.69 115 ILE A CA 1
ATOM 895 C C . ILE A 1 115 ? -21.134 -1.263 9.405 1.00 95.69 115 ILE A C 1
ATOM 897 O O . ILE A 1 115 ? -21.167 -0.502 8.436 1.00 95.69 115 ILE A O 1
ATOM 901 N N . LEU A 1 116 ? -20.086 -1.290 10.235 1.00 95.56 116 LEU A N 1
ATOM 902 C CA . LEU A 1 116 ? -18.917 -0.422 10.056 1.00 95.56 116 LEU A CA 1
ATOM 903 C C . LEU A 1 116 ? -18.134 -0.776 8.789 1.00 95.56 116 LEU A C 1
ATOM 905 O O . LEU A 1 116 ? -17.749 0.121 8.039 1.00 95.56 116 LEU A O 1
ATOM 909 N N . ARG A 1 117 ? -17.943 -2.071 8.511 1.00 96.38 117 ARG A N 1
ATOM 910 C CA . ARG A 1 117 ? -17.262 -2.535 7.293 1.00 96.38 117 ARG A CA 1
ATOM 911 C C . ARG A 1 117 ? -18.050 -2.199 6.032 1.00 96.38 117 ARG A C 1
ATOM 913 O O . ARG A 1 117 ? -17.451 -1.716 5.078 1.00 96.38 117 ARG A O 1
ATOM 920 N N . GLU A 1 118 ? -19.370 -2.385 6.041 1.00 97.06 118 GLU A N 1
ATOM 921 C CA . GLU A 1 118 ? -20.268 -1.967 4.950 1.00 97.06 118 GLU A CA 1
ATOM 922 C C . GLU A 1 118 ? -20.208 -0.451 4.716 1.00 97.06 118 GLU A C 1
ATOM 924 O O . GLU A 1 118 ? -20.355 0.022 3.592 1.00 97.06 118 GLU A O 1
ATOM 929 N N . SER A 1 119 ? -19.890 0.312 5.763 1.00 94.31 119 SER A N 1
ATOM 930 C CA . SER A 1 119 ? -19.651 1.754 5.685 1.00 94.31 119 SER A CA 1
ATOM 931 C C . SER A 1 119 ? -18.226 2.129 5.252 1.00 94.31 119 SER A C 1
ATOM 933 O O . SER A 1 119 ? -17.925 3.320 5.189 1.00 94.31 119 SER A O 1
ATOM 935 N N . GLY A 1 120 ? -17.347 1.167 4.955 1.00 93.06 120 GLY A N 1
ATOM 936 C CA . GLY A 1 120 ? -15.959 1.405 4.540 1.00 93.06 120 GLY A CA 1
ATOM 937 C C . GLY A 1 120 ? -14.968 1.631 5.688 1.00 93.06 120 GLY A C 1
ATOM 938 O O . GLY A 1 120 ? -13.874 2.135 5.452 1.00 93.06 120 GLY A O 1
ATOM 939 N N . ILE A 1 121 ? -15.328 1.284 6.929 1.00 94.88 121 ILE A N 1
ATOM 940 C CA . ILE A 1 121 ? -14.461 1.438 8.108 1.00 94.88 121 ILE A CA 1
ATOM 941 C C . ILE A 1 121 ? -13.806 0.085 8.442 1.00 94.88 121 ILE A C 1
ATOM 943 O O . ILE A 1 121 ? -14.510 -0.856 8.837 1.00 94.88 121 ILE A O 1
ATOM 947 N N . PRO A 1 122 ? -12.467 -0.042 8.348 1.00 95.19 122 PRO A N 1
ATOM 948 C CA . PRO A 1 122 ? -11.760 -1.250 8.762 1.00 95.19 122 PRO A CA 1
ATOM 949 C C . PRO A 1 122 ? -12.007 -1.555 10.238 1.00 95.19 122 PRO A C 1
ATOM 951 O O . PRO A 1 122 ? -11.616 -0.795 11.124 1.00 95.19 122 PRO A O 1
ATOM 954 N N . THR A 1 123 ? -12.672 -2.681 10.494 1.00 97.12 123 THR A N 1
ATOM 955 C CA . THR A 1 123 ? -13.138 -3.029 11.838 1.00 97.12 123 THR A CA 1
ATOM 956 C C . THR A 1 123 ? -12.815 -4.472 12.207 1.00 97.12 123 THR A C 1
ATOM 958 O O . THR A 1 123 ? -13.139 -5.398 11.457 1.00 97.12 123 THR A O 1
ATOM 961 N N . GLU A 1 124 ? -12.247 -4.677 13.393 1.00 97.44 124 GLU A N 1
ATOM 962 C CA . GLU A 1 124 ? -12.026 -5.984 14.023 1.00 97.44 124 GLU A CA 1
ATOM 963 C C . GLU A 1 124 ? -12.977 -6.213 15.207 1.00 97.44 124 GLU A C 1
ATOM 965 O O . GLU A 1 124 ? -13.570 -5.278 15.740 1.00 97.44 124 GLU A O 1
ATOM 970 N N . VAL A 1 125 ? -13.124 -7.470 15.629 1.00 97.38 125 VAL A N 1
ATOM 971 C CA . VAL A 1 125 ? -13.895 -7.851 16.822 1.00 97.38 125 VAL A CA 1
ATOM 972 C C . VAL A 1 125 ? -12.957 -8.534 17.809 1.00 97.38 125 VAL A C 1
ATOM 974 O O . VAL A 1 125 ? -12.207 -9.438 17.439 1.00 97.38 125 VAL A O 1
ATOM 977 N N . GLU A 1 126 ? -13.014 -8.131 19.075 1.00 95.88 126 GLU A N 1
ATOM 978 C CA . GLU A 1 126 ? -12.356 -8.843 20.168 1.00 95.88 126 GLU A CA 1
ATOM 979 C C . GLU A 1 126 ? -13.093 -10.169 20.412 1.00 95.88 126 GLU A C 1
ATOM 981 O O . GLU A 1 126 ? -14.222 -10.189 20.897 1.00 95.88 126 GLU A O 1
ATOM 986 N N . VAL A 1 127 ? -12.465 -11.284 20.038 1.00 91.81 127 VAL A N 1
ATOM 987 C CA . VAL A 1 127 ? -13.063 -12.630 20.128 1.00 91.81 127 VAL A CA 1
ATOM 988 C C . VAL A 1 127 ? -12.417 -13.515 21.193 1.00 91.81 127 VAL A C 1
ATOM 990 O O . VAL A 1 127 ? -12.862 -14.643 21.408 1.00 91.81 127 VAL A O 1
ATOM 993 N N . MET A 1 128 ? -11.364 -13.045 21.869 1.00 91.31 128 MET A N 1
ATOM 994 C CA . MET A 1 128 ? -10.652 -13.849 22.868 1.00 91.31 128 MET A CA 1
ATOM 995 C C . MET A 1 128 ? -11.301 -13.787 24.250 1.00 91.31 128 MET A C 1
ATOM 997 O O . MET A 1 128 ? -10.877 -14.513 25.149 1.00 91.31 128 MET A O 1
ATOM 1001 N N . GLY A 1 129 ? -12.348 -12.974 24.422 1.00 86.06 129 GLY A N 1
ATOM 1002 C CA . GLY A 1 129 ? -13.036 -12.814 25.699 1.00 86.06 129 GLY A CA 1
ATOM 1003 C C . GLY A 1 129 ? -12.132 -12.151 26.730 1.00 86.06 129 GLY A C 1
ATOM 1004 O O . GLY A 1 129 ? -12.167 -12.508 27.909 1.00 86.06 129 GLY A O 1
ATOM 1005 N N . ARG A 1 130 ? -11.265 -11.240 26.273 1.00 91.25 130 ARG A N 1
ATOM 1006 C CA . ARG A 1 130 ? -10.402 -10.464 27.165 1.00 91.25 130 ARG A CA 1
ATOM 1007 C C . ARG A 1 130 ? -11.278 -9.555 28.018 1.00 91.25 130 ARG A C 1
ATOM 1009 O O . ARG A 1 130 ? -12.249 -8.986 27.532 1.00 91.25 130 ARG A O 1
ATOM 1016 N N . ASP A 1 131 ? -10.889 -9.363 29.275 1.00 92.44 131 ASP A N 1
ATOM 1017 C CA . ASP A 1 131 ? -11.451 -8.265 30.056 1.00 92.44 131 ASP A CA 1
ATOM 1018 C C . ASP A 1 131 ? -11.175 -6.918 29.359 1.00 92.44 131 ASP A C 1
ATOM 1020 O O . ASP A 1 131 ? -10.228 -6.784 28.574 1.00 92.44 131 ASP A O 1
ATOM 1024 N N . LEU A 1 132 ? -12.003 -5.907 29.641 1.00 94.38 132 LEU A N 1
ATOM 1025 C CA . LEU A 1 132 ? -11.943 -4.613 28.956 1.00 94.38 132 LEU A CA 1
ATOM 1026 C C . LEU A 1 132 ? -10.539 -3.988 29.002 1.00 94.38 132 LEU A C 1
ATOM 1028 O O . LEU A 1 132 ? -10.069 -3.436 28.009 1.00 94.38 132 LEU A O 1
ATOM 1032 N N . LYS A 1 133 ? -9.837 -4.104 30.135 1.00 95.38 133 LYS A N 1
ATOM 1033 C CA . LYS A 1 133 ? -8.492 -3.542 30.299 1.00 95.38 133 LYS A CA 1
ATOM 1034 C C . LYS A 1 133 ? -7.494 -4.210 29.351 1.00 95.38 133 LYS A C 1
ATOM 1036 O O . LYS A 1 133 ? -6.733 -3.514 28.677 1.00 95.38 133 LYS A O 1
ATOM 1041 N N . LYS A 1 134 ? -7.504 -5.542 29.268 1.00 96.56 134 LYS A N 1
ATOM 1042 C CA . LYS A 1 134 ? -6.644 -6.304 28.349 1.00 96.56 134 LYS A CA 1
ATOM 1043 C C . LYS A 1 134 ? -7.025 -6.085 26.888 1.00 96.56 134 LYS A C 1
ATOM 1045 O O . LYS A 1 134 ? -6.131 -5.994 26.052 1.00 96.56 134 LYS A O 1
ATOM 1050 N N . ALA A 1 135 ? -8.316 -5.973 26.580 1.00 96.56 135 ALA A N 1
ATOM 1051 C CA . ALA A 1 135 ? -8.792 -5.673 25.232 1.00 96.56 135 ALA A CA 1
ATOM 1052 C C . ALA A 1 135 ? -8.322 -4.287 24.756 1.00 96.56 135 ALA A C 1
ATOM 1054 O O . ALA A 1 135 ? -7.794 -4.165 23.654 1.00 96.56 135 ALA A O 1
ATOM 1055 N N . LEU A 1 136 ? -8.414 -3.263 25.612 1.00 96.50 136 LEU A N 1
ATOM 1056 C CA . LEU A 1 136 ? -7.897 -1.921 25.317 1.00 96.50 136 LEU A CA 1
ATOM 1057 C C . LEU A 1 136 ? -6.367 -1.898 25.207 1.00 96.50 136 LEU A C 1
ATOM 1059 O O . LEU A 1 136 ? -5.820 -1.253 24.318 1.00 96.50 136 LEU A O 1
ATOM 1063 N N . SER A 1 137 ? -5.660 -2.639 26.067 1.00 96.56 137 SER A N 1
ATOM 1064 C CA . SER A 1 137 ? -4.202 -2.778 25.958 1.00 96.56 137 SER A CA 1
ATOM 1065 C C . SER A 1 137 ? -3.790 -3.442 24.642 1.00 96.56 137 SER A C 1
ATOM 1067 O O . SER A 1 137 ? -2.822 -3.007 24.017 1.00 96.56 137 SER A O 1
ATOM 1069 N N . TYR A 1 138 ? -4.532 -4.462 24.202 1.00 96.25 138 TYR A N 1
ATOM 1070 C CA . TYR A 1 138 ? -4.346 -5.085 22.896 1.00 96.25 138 TYR A CA 1
ATOM 1071 C C . TYR A 1 138 ? -4.597 -4.084 21.763 1.00 96.25 138 TYR A C 1
ATOM 1073 O O . TYR A 1 138 ? -3.755 -3.963 20.873 1.00 96.25 138 TYR A O 1
ATOM 1081 N N . ALA A 1 139 ? -5.696 -3.328 21.834 1.00 96.69 139 ALA A N 1
ATOM 1082 C CA . ALA A 1 139 ? -6.044 -2.318 20.841 1.00 96.69 139 ALA A CA 1
ATOM 1083 C C . ALA A 1 139 ? -4.924 -1.272 20.669 1.00 96.69 139 ALA A C 1
ATOM 1085 O O . ALA A 1 139 ? -4.461 -1.030 19.555 1.00 96.69 139 ALA A O 1
ATOM 1086 N N . ASN A 1 140 ? -4.391 -0.754 21.778 1.00 94.88 140 ASN A N 1
ATOM 1087 C CA . ASN A 1 140 ? -3.262 0.177 21.752 1.00 94.88 140 ASN A CA 1
ATOM 1088 C C . ASN A 1 140 ? -2.000 -0.462 21.151 1.00 94.88 140 ASN A C 1
ATOM 1090 O O . ASN A 1 140 ? -1.364 0.131 20.288 1.00 94.88 140 ASN A O 1
ATOM 1094 N N . SER A 1 141 ? -1.661 -1.701 21.534 1.00 95.31 141 SER A N 1
ATOM 1095 C CA . SER A 1 141 ? -0.477 -2.401 20.996 1.00 95.31 141 SER A CA 1
ATOM 1096 C C . SER A 1 141 ? -0.541 -2.671 19.485 1.00 95.31 141 SER A C 1
ATOM 1098 O O . SER A 1 141 ? 0.480 -2.936 18.851 1.00 95.31 141 SER A O 1
ATOM 1100 N N . ARG A 1 142 ? -1.747 -2.632 18.907 1.00 94.81 142 ARG A N 1
ATOM 1101 C CA . ARG A 1 142 ? -2.015 -2.856 17.482 1.00 94.81 142 ARG A CA 1
ATOM 1102 C C . ARG A 1 142 ? -2.298 -1.566 16.707 1.00 94.81 142 ARG A C 1
ATOM 1104 O O . ARG A 1 142 ? -2.574 -1.652 15.510 1.00 94.81 142 ARG A O 1
ATOM 1111 N N . ASN A 1 143 ? -2.174 -0.403 17.354 1.00 93.62 143 ASN A N 1
ATOM 1112 C CA . ASN A 1 143 ? -2.455 0.915 16.781 1.00 93.62 143 ASN A CA 1
ATOM 1113 C C . ASN A 1 143 ? -3.872 1.004 16.189 1.00 93.62 143 ASN A C 1
ATOM 1115 O O . ASN A 1 143 ? -4.045 1.387 15.032 1.00 93.62 143 ASN A O 1
ATOM 1119 N N . PHE A 1 144 ? -4.879 0.579 16.957 1.00 96.94 144 PHE A N 1
ATOM 1120 C CA . PHE A 1 144 ? -6.263 0.947 16.660 1.00 96.94 144 PHE A CA 1
ATOM 1121 C C . PHE A 1 144 ? -6.498 2.414 17.024 1.00 96.94 144 PHE A C 1
ATOM 1123 O O . PHE A 1 144 ? -5.995 2.884 18.041 1.00 96.94 144 PHE A O 1
ATOM 1130 N N . ASP A 1 145 ? -7.297 3.108 16.219 1.00 96.25 145 ASP A N 1
ATOM 1131 C CA . ASP A 1 145 ? -7.683 4.502 16.452 1.00 96.25 145 ASP A CA 1
ATOM 1132 C C . ASP A 1 145 ? -8.894 4.594 17.384 1.00 96.25 145 ASP A C 1
ATOM 1134 O O . ASP A 1 145 ? -8.977 5.479 18.238 1.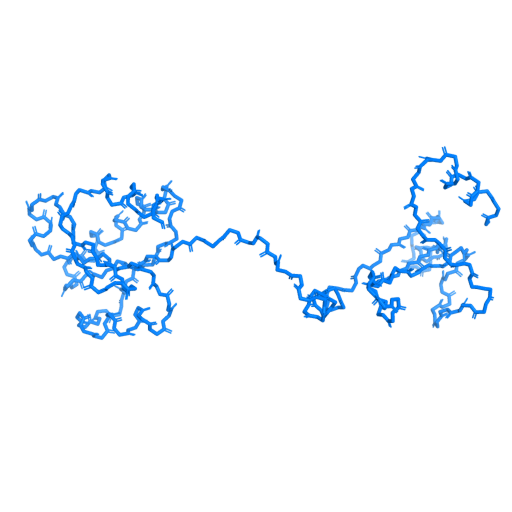00 96.25 145 ASP A O 1
ATOM 1138 N N . TYR A 1 146 ? -9.822 3.642 17.248 1.00 97.38 146 TYR A N 1
ATOM 1139 C CA . TYR A 1 146 ? -11.069 3.616 18.003 1.00 97.38 146 TYR A CA 1
ATOM 1140 C C . TYR A 1 146 ? -11.376 2.236 18.581 1.00 97.38 146 TYR A C 1
ATOM 1142 O O . TYR A 1 146 ? -11.139 1.204 17.948 1.00 97.38 146 TYR A O 1
ATOM 1150 N N . ALA A 1 147 ? -11.984 2.227 19.765 1.00 97.69 147 ALA A N 1
ATOM 1151 C CA . ALA A 1 147 ? -12.598 1.047 20.357 1.00 97.69 147 ALA A CA 1
ATOM 1152 C C . ALA A 1 147 ? -14.088 1.293 20.617 1.00 97.69 147 ALA A C 1
ATOM 1154 O O . ALA A 1 147 ? -14.447 2.246 21.301 1.00 97.69 147 ALA A O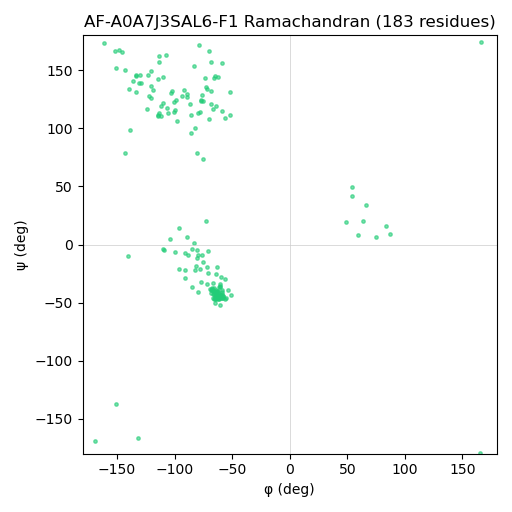 1
ATOM 1155 N N . ILE A 1 148 ? -14.956 0.423 20.112 1.00 96.94 148 ILE A N 1
ATOM 1156 C CA . ILE A 1 148 ? -16.390 0.432 20.409 1.00 96.94 148 ILE A CA 1
ATOM 1157 C C . ILE A 1 148 ? -16.654 -0.615 21.479 1.00 96.94 148 ILE A C 1
ATOM 1159 O O . ILE A 1 148 ? -16.303 -1.777 21.306 1.00 96.94 148 ILE A O 1
ATOM 1163 N N . ILE A 1 149 ? -17.265 -0.214 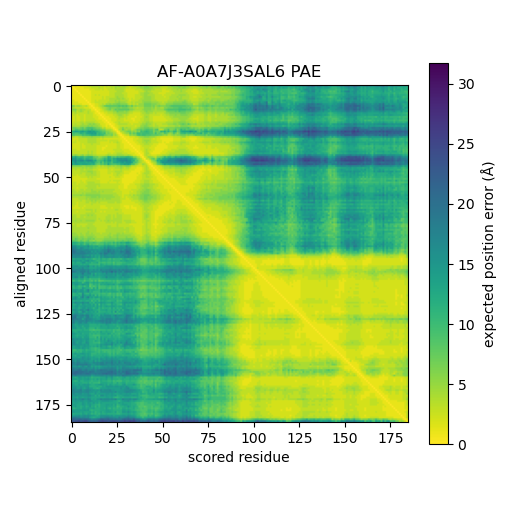22.585 1.00 95.62 149 ILE A N 1
ATOM 1164 C CA . ILE A 1 149 ? -17.560 -1.084 23.721 1.00 95.62 149 ILE A CA 1
ATOM 1165 C C . ILE A 1 149 ? -19.043 -1.441 23.680 1.00 95.62 149 ILE A C 1
ATOM 1167 O O . ILE A 1 149 ? -19.886 -0.556 23.547 1.00 95.62 149 ILE A O 1
ATOM 1171 N N . ILE A 1 150 ? -19.351 -2.734 23.791 1.00 93.19 150 ILE A N 1
ATOM 1172 C CA . ILE A 1 150 ? -20.720 -3.254 23.815 1.00 93.19 150 ILE A CA 1
ATOM 1173 C C . ILE A 1 150 ? -20.937 -4.071 25.087 1.00 93.19 150 ILE A C 1
ATOM 1175 O O . ILE A 1 150 ? -20.316 -5.120 25.289 1.00 93.19 150 ILE A O 1
ATOM 1179 N N . GLY A 1 151 ? -21.849 -3.599 25.930 1.00 91.81 151 GLY A N 1
ATOM 1180 C CA . GLY A 1 151 ? -22.383 -4.312 27.080 1.00 91.81 151 GLY A CA 1
ATOM 1181 C C . GLY A 1 151 ? -23.906 -4.252 27.138 1.00 91.81 151 GLY A C 1
ATOM 1182 O O . GLY A 1 151 ? -24.580 -3.857 26.188 1.00 91.81 151 GLY A O 1
ATOM 1183 N N . SER A 1 152 ? -24.455 -4.634 28.290 1.00 91.00 152 SER A N 1
ATOM 1184 C CA . SER A 1 152 ? -25.902 -4.638 28.530 1.00 91.00 152 SER A CA 1
ATOM 1185 C C . SER A 1 152 ? -26.528 -3.250 28.389 1.00 91.00 152 SER A C 1
ATOM 1187 O O . SER A 1 152 ? -27.634 -3.127 27.873 1.00 91.00 152 SER A O 1
ATOM 1189 N N . ILE A 1 153 ? -25.820 -2.203 28.818 1.00 88.75 153 ILE A N 1
ATOM 1190 C CA . ILE A 1 153 ? -26.282 -0.813 28.746 1.00 88.75 153 ILE A CA 1
ATOM 1191 C C . ILE A 1 153 ? -26.432 -0.381 27.285 1.00 88.75 153 ILE A C 1
ATOM 1193 O O . ILE A 1 153 ? -27.480 0.128 26.899 1.00 88.75 153 ILE A O 1
ATOM 1197 N N . GLU A 1 154 ? -25.404 -0.610 26.469 1.00 90.00 154 GLU A N 1
ATOM 1198 C CA . GLU A 1 154 ? -25.403 -0.261 25.047 1.00 90.00 154 GLU A CA 1
ATOM 1199 C C . GLU A 1 154 ? -26.507 -0.994 24.285 1.00 90.00 154 GLU A C 1
ATOM 1201 O O . GLU A 1 154 ? -27.249 -0.385 23.513 1.00 90.00 154 GLU A O 1
ATOM 1206 N N . VAL A 1 155 ? -26.665 -2.291 24.559 1.00 86.81 155 VAL A N 1
ATOM 1207 C CA . VAL A 1 155 ? -27.704 -3.113 23.930 1.00 86.81 155 VAL A CA 1
ATOM 1208 C C . VAL A 1 155 ? -29.104 -2.627 24.305 1.00 86.81 155 VAL A C 1
ATOM 1210 O O . VAL A 1 155 ? -29.945 -2.473 23.421 1.00 86.81 155 VAL A O 1
ATOM 1213 N N . ASN A 1 156 ? -29.353 -2.338 25.584 1.00 88.06 156 ASN A N 1
ATOM 1214 C CA . ASN A 1 156 ? -30.676 -1.917 26.051 1.00 88.06 156 ASN A CA 1
ATOM 1215 C C . ASN A 1 156 ? -31.046 -0.498 25.602 1.00 88.06 156 ASN A C 1
ATOM 1217 O O . ASN A 1 156 ? -32.215 -0.219 25.348 1.00 88.06 156 ASN A O 1
ATOM 1221 N N . GLU A 1 157 ? -30.070 0.404 25.510 1.00 88.00 157 GLU A N 1
ATOM 1222 C CA . GLU A 1 157 ? -30.312 1.792 25.108 1.00 88.00 157 GLU A CA 1
ATOM 1223 C C . GLU A 1 157 ? -30.255 2.011 23.589 1.00 88.00 157 GLU A C 1
ATOM 1225 O O . GLU A 1 157 ? -30.561 3.110 23.124 1.00 88.00 157 GLU A O 1
ATOM 1230 N N . GLY A 1 158 ? -29.831 1.010 22.809 1.00 82.38 158 GLY A N 1
ATOM 1231 C CA . GLY A 1 158 ? -29.623 1.155 21.364 1.00 82.38 158 GLY A CA 1
ATOM 1232 C C . GLY A 1 158 ? -28.524 2.163 21.001 1.00 82.38 158 GLY A C 1
ATOM 1233 O O . GLY A 1 158 ? -28.501 2.682 19.885 1.00 82.38 158 GLY A O 1
ATOM 1234 N N . LYS A 1 159 ? -27.625 2.461 21.945 1.00 87.62 159 LYS A N 1
ATOM 1235 C CA . LYS A 1 159 ? -26.484 3.372 21.781 1.00 87.62 159 LYS A CA 1
ATOM 1236 C C . LYS A 1 159 ? -25.184 2.594 21.869 1.00 87.62 159 LYS A C 1
ATOM 1238 O O . LYS A 1 159 ? -25.149 1.501 22.418 1.00 87.62 159 LYS A O 1
ATOM 1243 N N . ILE A 1 160 ? -24.102 3.184 21.382 1.00 90.12 160 ILE A N 1
ATOM 1244 C CA . ILE A 1 160 ? -22.766 2.608 21.482 1.00 90.12 160 ILE A CA 1
ATOM 1245 C C . ILE A 1 160 ? -21.822 3.530 22.239 1.00 90.12 160 ILE A C 1
ATOM 1247 O O . ILE A 1 160 ? -21.951 4.756 22.200 1.00 90.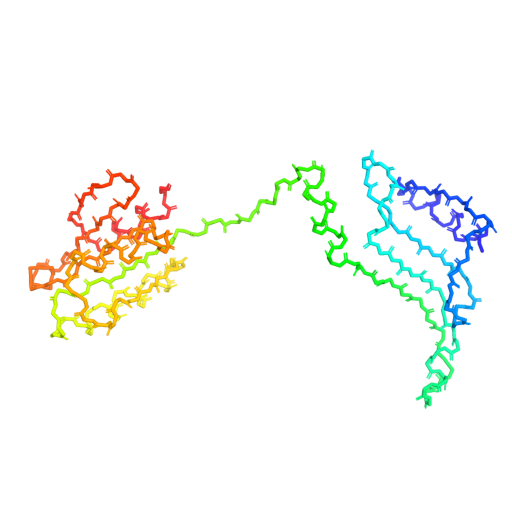12 160 ILE A O 1
ATOM 1251 N N . THR A 1 161 ? -20.866 2.914 22.926 1.00 96.06 161 THR A N 1
ATOM 1252 C CA . THR A 1 161 ? -19.779 3.620 23.598 1.00 96.06 161 THR A CA 1
ATOM 1253 C C . THR A 1 161 ? -18.551 3.580 22.698 1.00 96.06 161 THR A C 1
ATOM 1255 O O . THR A 1 161 ? -17.913 2.537 22.558 1.00 96.06 161 THR A O 1
ATOM 1258 N N . LEU A 1 162 ? -18.227 4.710 22.070 1.00 96.44 162 LEU A N 1
ATOM 1259 C CA . LEU A 1 162 ? -17.027 4.895 21.257 1.00 96.44 162 LEU A CA 1
ATOM 1260 C C . LEU A 1 162 ? -15.914 5.482 22.125 1.00 96.44 162 LEU A C 1
ATOM 1262 O O . LEU A 1 162 ? -16.094 6.520 22.758 1.00 96.44 162 LEU A O 1
ATOM 1266 N N . LYS A 1 163 ? -14.745 4.850 22.121 1.00 97.06 163 LYS A N 1
ATOM 1267 C CA . LYS A 1 163 ? -13.526 5.349 22.750 1.00 97.06 163 LYS A CA 1
ATOM 1268 C C . LYS A 1 163 ? -12.511 5.743 21.687 1.00 97.06 163 LYS A C 1
ATOM 1270 O O . LYS A 1 163 ? -12.097 4.892 20.901 1.00 97.06 163 LYS A O 1
ATOM 1275 N N . ASP A 1 164 ? -12.089 7.001 21.704 1.00 96.38 164 ASP A N 1
ATOM 1276 C CA . ASP A 1 164 ? -10.937 7.477 20.938 1.00 96.38 164 ASP A CA 1
ATOM 1277 C C . ASP A 1 164 ? -9.664 7.056 21.681 1.00 96.38 164 ASP A C 1
ATOM 1279 O O . ASP A 1 164 ? -9.421 7.474 22.817 1.00 96.38 164 ASP A O 1
ATOM 1283 N N . LEU A 1 165 ? -8.877 6.167 21.074 1.00 95.81 165 LEU A N 1
ATOM 1284 C CA . LEU A 1 165 ? -7.678 5.610 21.705 1.00 95.81 165 LEU A CA 1
ATOM 1285 C C . LEU A 1 165 ? -6.498 6.587 21.667 1.00 95.81 165 LEU A C 1
ATOM 1287 O O . LEU A 1 165 ? -5.611 6.488 22.516 1.00 95.81 165 LEU A O 1
ATOM 1291 N N . ASN A 1 166 ? -6.525 7.561 20.755 1.00 92.69 166 ASN A N 1
ATOM 1292 C CA . ASN A 1 166 ? -5.504 8.599 20.645 1.00 92.69 166 ASN A CA 1
ATOM 1293 C C . ASN A 1 166 ? -5.719 9.703 21.692 1.00 92.69 166 ASN A C 1
ATOM 1295 O O . ASN A 1 166 ? -4.758 10.174 22.300 1.00 92.69 166 ASN A O 1
ATOM 1299 N N . LYS A 1 167 ? -6.977 10.099 21.930 1.00 93.94 167 LYS A N 1
ATOM 1300 C CA . LYS A 1 167 ? -7.338 11.143 22.911 1.00 93.94 167 LYS A CA 1
ATOM 1301 C C . LYS A 1 167 ? -7.636 10.599 24.308 1.00 93.94 167 LYS A C 1
ATOM 1303 O O . LYS A 1 167 ? -7.590 11.340 25.284 1.00 93.94 167 LYS A O 1
ATOM 1308 N N . GLY A 1 168 ? -7.980 9.317 24.415 1.00 93.19 168 GLY A N 1
ATOM 1309 C CA . GLY A 1 168 ? -8.458 8.706 25.657 1.00 93.19 168 GLY A CA 1
ATOM 1310 C C . GLY A 1 168 ? -9.900 9.079 26.031 1.00 93.19 168 GLY A C 1
ATOM 1311 O O . GLY A 1 168 ? -10.365 8.684 27.103 1.00 93.19 168 GLY A O 1
ATOM 1312 N N . GLU A 1 169 ? -10.611 9.798 25.161 1.00 95.06 169 GLU A N 1
ATOM 1313 C CA . GLU A 1 169 ? -11.983 10.271 25.370 1.00 95.06 169 GLU A CA 1
ATOM 1314 C C . GLU A 1 169 ? -13.018 9.190 25.031 1.00 95.06 169 GLU A C 1
ATOM 1316 O O . GLU A 1 169 ? -12.766 8.282 24.236 1.00 95.06 169 GLU A O 1
ATOM 1321 N N . GLN A 1 170 ? -14.192 9.272 25.660 1.00 95.56 170 GLN A N 1
ATOM 1322 C CA . GLN A 1 170 ? -15.305 8.350 25.435 1.00 95.56 170 GLN A CA 1
ATOM 1323 C C . GLN A 1 170 ? -16.588 9.116 25.148 1.00 95.56 170 GLN A C 1
ATOM 1325 O O . GLN A 1 170 ? -16.900 10.095 25.825 1.00 95.56 170 GLN A O 1
ATOM 1330 N N . TYR A 1 171 ? -17.352 8.614 24.186 1.00 94.62 171 TYR A N 1
ATOM 1331 C CA . TYR A 1 171 ? -18.596 9.208 23.727 1.00 94.62 171 TYR A CA 1
ATOM 1332 C C . TYR A 1 171 ? -19.680 8.138 23.674 1.00 94.62 171 TYR A C 1
ATOM 1334 O O . TYR A 1 171 ? -19.438 7.017 23.226 1.00 94.62 171 TYR A O 1
ATOM 1342 N N . LYS A 1 172 ? -20.888 8.497 24.109 1.00 94.38 172 LYS A N 1
ATOM 1343 C CA . LYS A 1 172 ? -22.072 7.650 23.975 1.00 94.38 172 LYS A CA 1
ATOM 1344 C C . LYS A 1 172 ? -22.949 8.218 22.870 1.00 94.38 172 LYS A C 1
ATOM 1346 O O . LYS A 1 172 ? -23.482 9.315 23.022 1.00 94.38 172 LYS A O 1
ATOM 1351 N N . MET A 1 173 ? -23.079 7.488 21.772 1.00 93.56 173 MET A N 1
ATOM 1352 C CA . MET A 1 173 ? -23.690 7.992 20.542 1.00 93.56 173 MET A CA 1
ATOM 1353 C C . MET A 1 173 ? -24.400 6.885 19.767 1.00 93.56 173 MET A C 1
ATOM 1355 O O . MET A 1 173 ? -24.278 5.699 20.081 1.00 93.56 173 MET A O 1
ATOM 1359 N N . SER A 1 174 ? -25.195 7.277 18.782 1.00 93.19 174 SER A N 1
ATOM 1360 C CA . SER A 1 174 ? -25.800 6.361 17.822 1.00 93.19 174 SER A CA 1
ATOM 1361 C C . SER A 1 174 ? -24.751 5.772 16.870 1.00 93.19 174 SER A C 1
ATOM 1363 O O . SER A 1 174 ? -23.608 6.234 16.765 1.00 93.19 174 SER A O 1
ATOM 1365 N N . ILE A 1 175 ? -25.162 4.732 16.147 1.00 91.38 175 ILE A N 1
ATOM 1366 C CA . ILE A 1 175 ? -24.338 4.098 15.114 1.00 91.38 175 ILE A CA 1
ATOM 1367 C C . ILE A 1 175 ? -24.007 5.089 13.988 1.00 91.38 175 ILE A C 1
ATOM 1369 O O . ILE A 1 175 ? -22.862 5.151 13.545 1.00 91.38 175 ILE A O 1
ATOM 1373 N N . GLU A 1 176 ? -24.984 5.885 13.555 1.00 93.19 176 GLU A N 1
ATOM 1374 C CA . GLU A 1 176 ? -24.814 6.872 12.481 1.00 93.19 176 GLU A CA 1
ATOM 1375 C C . GLU A 1 176 ? -23.824 7.974 12.875 1.00 93.19 176 GLU A C 1
ATOM 1377 O O . GLU A 1 176 ? -22.896 8.276 12.122 1.00 93.19 176 GLU A O 1
ATOM 1382 N N . GLU A 1 177 ? -23.960 8.519 14.088 1.00 94.38 177 GLU A N 1
ATOM 1383 C CA . GLU A 1 177 ? -23.017 9.501 14.640 1.00 94.38 177 GLU A CA 1
ATOM 1384 C C . GLU A 1 177 ? -21.596 8.932 14.722 1.00 94.38 177 GLU A C 1
ATOM 1386 O O . GLU A 1 177 ? -20.637 9.622 14.379 1.00 94.38 177 GLU A O 1
ATOM 1391 N N . THR A 1 178 ? -21.457 7.656 15.093 1.00 93.69 178 THR A N 1
ATOM 1392 C CA . THR A 1 178 ? -20.153 6.978 15.153 1.00 93.69 178 THR A CA 1
ATOM 1393 C C . THR A 1 178 ? -19.510 6.851 13.778 1.00 93.69 178 THR A C 1
ATOM 1395 O O . THR A 1 178 ? -18.333 7.172 13.621 1.00 93.69 178 THR A O 1
ATOM 1398 N N . ILE A 1 179 ? -20.267 6.412 12.767 1.00 94.19 179 ILE A N 1
ATOM 1399 C CA . ILE A 1 179 ? -19.763 6.293 11.391 1.00 94.19 179 ILE A CA 1
ATOM 1400 C C . ILE A 1 179 ? -19.288 7.660 10.885 1.00 94.19 179 ILE A C 1
ATOM 1402 O O . ILE A 1 179 ? -18.188 7.765 10.337 1.00 94.19 179 ILE A O 1
ATOM 1406 N N . ASN A 1 180 ? -20.084 8.708 11.108 1.00 93.88 180 ASN A N 1
ATOM 1407 C CA . ASN A 1 180 ? -19.741 10.067 10.694 1.00 93.88 180 ASN A CA 1
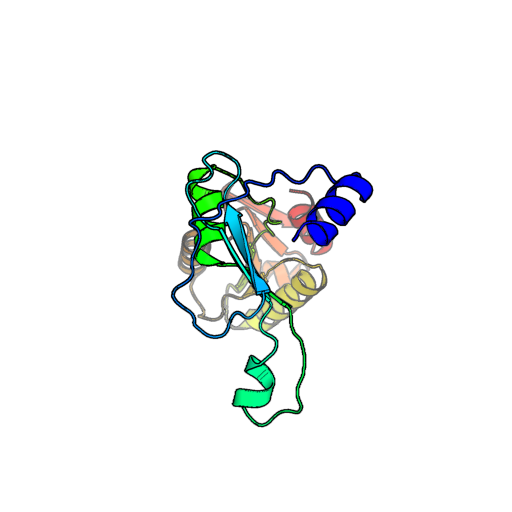ATOM 1408 C C . ASN A 1 180 ? -18.499 10.589 11.422 1.00 93.88 180 ASN A C 1
ATOM 1410 O O . ASN A 1 180 ? -17.609 11.153 10.782 1.00 93.88 180 ASN A O 1
ATOM 1414 N N . MET A 1 181 ? -18.400 10.360 12.733 1.00 92.75 181 MET A N 1
ATOM 1415 C CA . MET A 1 181 ? -17.244 10.775 13.525 1.00 92.75 181 MET A CA 1
ATOM 1416 C C . MET A 1 181 ? -15.956 10.097 13.048 1.00 92.75 181 MET A C 1
ATOM 1418 O O . MET A 1 181 ? -14.951 10.784 12.868 1.00 92.75 181 MET A O 1
ATOM 1422 N N . ILE A 1 182 ? -15.985 8.783 12.795 1.00 92.81 182 ILE A N 1
ATOM 1423 C CA . ILE A 1 182 ? -14.805 8.028 12.343 1.00 92.81 182 ILE A CA 1
ATOM 1424 C C . ILE A 1 182 ? -14.355 8.475 10.945 1.00 92.81 182 ILE A C 1
ATOM 1426 O O . ILE A 1 182 ? -13.153 8.541 10.700 1.00 92.81 182 ILE A O 1
ATOM 1430 N N . LYS A 1 183 ? -15.295 8.791 10.042 1.00 89.44 183 LYS A N 1
ATOM 1431 C CA . LYS A 1 183 ? -14.990 9.227 8.666 1.00 89.44 183 LYS A CA 1
ATOM 1432 C C . LYS A 1 183 ? -14.513 10.675 8.550 1.00 89.44 183 LYS A C 1
ATOM 1434 O O . LYS A 1 183 ? -13.767 10.979 7.627 1.00 89.44 183 LYS A O 1
ATOM 1439 N N . THR A 1 184 ? -15.004 11.560 9.417 1.00 84.00 184 THR A N 1
ATOM 1440 C CA . THR A 1 184 ? -14.739 13.012 9.331 1.00 84.00 184 THR A CA 1
ATOM 1441 C C . THR A 1 184 ? -13.501 13.425 10.119 1.00 84.00 184 THR A C 1
ATOM 1443 O O . THR A 1 184 ? -12.862 14.422 9.790 1.00 84.00 184 THR A O 1
ATOM 1446 N N . SER A 1 185 ? -13.192 12.686 11.187 1.00 66.88 185 SER A N 1
ATOM 1447 C CA . SER A 1 185 ? -11.988 12.908 11.991 1.00 66.88 185 SER A CA 1
ATOM 1448 C C . SER A 1 185 ? -10.757 12.414 11.247 1.00 66.88 185 SER A C 1
ATOM 1450 O O . SER A 1 185 ? -9.653 12.741 11.733 1.00 66.88 185 SER A O 1
#

Nearest PDB structures (foldseek):
  1wu7-assembly1_B  TM=7.949E-01  e=1.322E-12  Thermoplasma acidophilum
  1qe0-assembly1_A  TM=7.284E-01  e=5.792E-13  Staphylococcus aureus
  1qe0-assembly1_B  TM=7.327E-01  e=9.624E-13  Staphylococcus aureus
  4phc-assembly2_D  TM=6.966E-01  e=1.934E-12  Homo sapiens
  3net-assembly1_B  TM=7.267E-01  e=5.590E-11  Nostoc sp. PCC 7120 = FACHB-418

Secondary structure (DSSP, 8-state):
-HHHHHHHHHTT--------TT---S-TT--S-EEEEE-TTTS-SEEEEEEE-TTHHHHTTS-----EEEEE-HHHHHHHHHHHT-------PPPEEEEESSGGGHHHHHHHHHHHHHTT--EEE--S---HHHHHHHHHHTT-SEEEEE-HHHHHHT-EEEEETTT--EEEE-HHHHHHHHHH-

pLDDT: mean 91.68, std 6.03, range [66.0, 98.0]